Protein AF-F2IAJ7-F1 (afdb_monomer)

Foldseek 3Di:
DDDDDDDDDDDDPPPPDPPPPFDKDKKKWWFQACDPPRDRIKIKIWIATPVRDTDDMDIDPDPFVVQCVLCLNDDDPRCNVSHGNCVVLVFPWHWDADPVVRDIGTDGVLVVQSNLLAAQADLDPDDGGGGQAPHGGGHDPQLQVVLCVQQVHPGRHPDISMHPSRSVSSVLSVDPVSSVVSSPRD

Secondary structure (DSSP, 8-state):
------------------------EEEEEEEES--GGG-SEEEEEEEE-TTS-EEEEEEES-HHHHHHHHTT-S-BTTBTT---HHHHTT-S-EEEEETTTTEEEEE-HHHHHGGGGT-SB-SSTT---B-S-SSSSS--HHHHHHHHHHHT-S-TTT--EEHHHHHHHHHHTT-HHHHHHHHT--

Mean predicted aligned error: 8.1 Å

pLDDT: mean 88.62, std 15.17, range [38.16, 98.56]

Radius of gyration: 24.71 Å; Cα contacts (8 Å, |Δi|>4): 305; chains: 1; bounding box: 33×107×41 Å

Organism: Fluviicola taffensis (strain DSM 16823 / NCIMB 13979 / RW262) (NCBI:txid755732)

Solvent-accessible surface area (backbone atoms only — not comparable to full-atom values): 10815 Å² total; per-residue (Å²): 142,81,88,82,82,88,82,87,82,82,81,80,79,79,79,76,75,77,70,78,73,80,54,68,47,62,37,45,30,40,26,58,27,90,46,79,92,83,36,43,66,43,35,38,38,35,34,23,42,75,88,68,49,81,73,47,75,47,79,36,90,47,68,44,61,47,32,25,37,43,38,22,71,36,89,37,96,70,31,78,81,39,54,40,50,28,70,76,68,72,45,77,51,34,70,44,74,41,84,90,77,73,47,78,45,38,47,39,68,29,71,74,41,54,56,22,58,36,13,29,38,53,93,56,89,95,58,94,45,81,34,39,14,77,28,71,85,40,46,43,73,58,38,49,52,49,49,20,67,76,45,74,40,89,44,62,71,78,37,67,31,42,42,73,38,25,56,50,48,47,51,41,64,66,34,65,70,50,50,56,53,55,48,65,52,119

Sequence (186 aa):
MKSFIALILLTVVFSFSNENQSSFKYVFGARISTGANSQVVTFVAQKYSADGILRASRVFTNKDEFIKVLSGYWPSPFNPNKIDYFRENRIVGGVFVNDTIRVEIGYCPAMDSLWKIRFSDWPYLGKNEAGWSLNRMRPNLKQEEYLANRYNIKQLDFDYIVDTNFWKLMYDVTDSTWIENYKFIN

Structure (mmCIF, N/CA/C/O backbone):
data_AF-F2IAJ7-F1
#
_entry.id   AF-F2IAJ7-F1
#
loop_
_atom_site.group_PDB
_atom_site.id
_atom_site.type_symbol
_atom_site.label_atom_id
_atom_site.label_alt_id
_atom_site.label_comp_id
_atom_site.label_asym_id
_atom_site.label_entity_id
_atom_site.label_seq_id
_atom_site.pdbx_PDB_ins_code
_atom_site.Cartn_x
_atom_site.Cartn_y
_atom_site.Cartn_z
_atom_site.occupancy
_atom_site.B_iso_or_equiv
_atom_site.auth_seq_id
_atom_site.auth_comp_id
_atom_site.auth_asym_id
_atom_site.auth_atom_id
_atom_site.pdbx_PDB_model_num
ATOM 1 N N . MET A 1 1 ? -17.289 -87.197 14.024 1.00 40.91 1 MET A N 1
ATOM 2 C CA . MET A 1 1 ? -16.357 -86.234 14.651 1.00 40.91 1 MET A CA 1
ATOM 3 C C . MET A 1 1 ? -15.697 -85.385 13.573 1.00 40.91 1 MET A C 1
ATOM 5 O O . MET A 1 1 ? -14.742 -85.836 12.956 1.00 40.91 1 MET A O 1
ATOM 9 N N . LYS A 1 2 ? -16.230 -84.194 13.292 1.00 38.16 2 LYS A N 1
ATOM 10 C CA . LYS A 1 2 ? -15.534 -83.154 12.522 1.00 38.16 2 LYS A CA 1
ATOM 11 C C . LYS A 1 2 ? -15.787 -81.835 13.241 1.00 38.16 2 LYS A C 1
ATOM 13 O O . LYS A 1 2 ? -16.899 -81.320 13.209 1.00 38.16 2 LYS A O 1
ATOM 18 N N . SER A 1 3 ? -14.777 -81.384 13.975 1.00 44.22 3 SER A N 1
ATOM 19 C CA . SER A 1 3 ? -14.755 -80.099 14.665 1.00 44.22 3 SER A CA 1
ATOM 20 C C . SER A 1 3 ? -14.718 -78.981 13.627 1.00 44.22 3 SER A C 1
ATOM 22 O O . SER A 1 3 ? -13.820 -78.964 12.788 1.00 44.22 3 SER A O 1
ATOM 24 N N . PHE A 1 4 ? -15.677 -78.060 13.676 1.00 45.56 4 PHE A N 1
ATOM 25 C CA . PHE A 1 4 ? -15.606 -76.798 12.943 1.00 45.56 4 PHE A CA 1
ATOM 26 C C . PHE A 1 4 ? -15.069 -75.727 13.895 1.00 45.56 4 PHE A C 1
ATOM 28 O O . PHE A 1 4 ? -15.704 -75.391 14.892 1.00 45.56 4 PHE A O 1
ATOM 35 N N . ILE A 1 5 ? -13.858 -75.256 13.603 1.00 52.34 5 ILE A N 1
ATOM 36 C CA . ILE A 1 5 ? -13.190 -74.152 14.292 1.00 52.34 5 ILE A CA 1
ATOM 37 C C . ILE A 1 5 ? -13.739 -72.835 13.735 1.00 52.34 5 ILE A C 1
ATOM 39 O O . ILE A 1 5 ? -13.863 -72.661 12.523 1.00 52.34 5 ILE A O 1
ATOM 43 N N . ALA A 1 6 ? -14.087 -71.937 14.652 1.00 54.16 6 ALA A N 1
ATOM 44 C CA . ALA A 1 6 ? -14.601 -70.601 14.401 1.00 54.16 6 ALA A CA 1
ATOM 45 C C . ALA A 1 6 ? -13.527 -69.652 13.843 1.00 54.16 6 ALA A C 1
ATOM 47 O O . ALA A 1 6 ? -12.360 -69.738 14.220 1.00 54.16 6 ALA A O 1
ATOM 48 N N . LEU A 1 7 ? -13.948 -68.674 13.037 1.00 47.06 7 LEU A N 1
ATOM 49 C CA . LEU A 1 7 ? -13.171 -67.463 12.782 1.00 47.06 7 LEU A CA 1
ATOM 50 C C . LEU A 1 7 ? -14.109 -66.253 12.888 1.00 47.06 7 LEU A C 1
ATOM 52 O O . LEU A 1 7 ? -14.882 -65.965 11.977 1.00 47.06 7 LEU A O 1
ATOM 56 N N . ILE A 1 8 ? -14.078 -65.580 14.038 1.00 54.00 8 ILE A N 1
ATOM 57 C CA . ILE A 1 8 ? -14.750 -64.294 14.251 1.00 54.00 8 ILE A CA 1
ATOM 58 C C . ILE A 1 8 ? -13.791 -63.211 13.756 1.00 54.00 8 ILE A C 1
ATOM 60 O O . ILE A 1 8 ? -12.726 -63.001 14.336 1.00 54.00 8 ILE A O 1
ATOM 64 N N . LEU A 1 9 ? -14.155 -62.553 12.657 1.00 49.16 9 LEU A N 1
ATOM 65 C CA . LEU A 1 9 ? -13.408 -61.436 12.091 1.00 49.16 9 LEU A CA 1
ATOM 66 C C . LEU A 1 9 ? -13.757 -60.166 12.886 1.00 49.16 9 LEU A C 1
ATOM 68 O O . LEU A 1 9 ? -14.830 -59.591 12.716 1.00 49.16 9 LEU A O 1
ATOM 72 N N . LEU A 1 10 ? -12.875 -59.751 13.793 1.00 53.56 10 LEU A N 1
ATOM 73 C CA . LEU A 1 10 ? -13.031 -58.517 14.561 1.00 53.56 10 LEU A CA 1
ATOM 74 C C . LEU A 1 10 ? -12.558 -57.332 13.702 1.00 53.56 10 LEU A C 1
ATOM 76 O O . LEU A 1 10 ? -11.366 -57.039 13.628 1.00 53.56 10 LEU A O 1
ATOM 80 N N . THR A 1 11 ? -13.477 -56.659 13.011 1.00 59.25 11 THR A N 1
ATOM 81 C CA . THR A 1 11 ? -13.175 -55.418 12.284 1.00 59.25 11 THR A CA 1
ATOM 82 C C . THR A 1 11 ? -13.044 -54.261 13.271 1.00 59.25 11 THR A C 1
ATOM 84 O O . THR A 1 11 ? -14.041 -53.747 13.777 1.00 59.25 11 THR A O 1
ATOM 87 N N . VAL A 1 12 ? -11.807 -53.848 13.547 1.00 60.34 12 VAL A N 1
ATOM 88 C CA . VAL A 1 12 ? -11.503 -52.614 14.282 1.00 60.34 12 VAL A CA 1
ATOM 89 C C . VAL A 1 12 ? -11.792 -51.429 13.359 1.00 60.34 12 VAL A C 1
ATOM 91 O O . VAL A 1 12 ? -11.044 -51.161 12.421 1.00 60.34 12 VAL A O 1
ATOM 94 N N . VAL A 1 13 ? -12.898 -50.730 13.608 1.00 58.38 13 VAL A N 1
ATOM 95 C CA . VAL A 1 13 ? -13.206 -49.454 12.953 1.00 58.38 13 VAL A CA 1
ATOM 96 C C . VAL A 1 13 ? -12.371 -48.377 13.642 1.00 58.38 13 VAL A C 1
ATOM 98 O O . VAL A 1 13 ? -12.712 -47.907 14.725 1.00 58.38 13 VAL A O 1
ATOM 101 N N . PHE A 1 14 ? -11.244 -48.010 13.034 1.00 52.56 14 PHE A N 1
ATOM 102 C CA . PHE A 1 14 ? -10.511 -46.808 13.417 1.00 52.56 14 PHE A CA 1
ATOM 103 C C . PHE A 1 14 ? -11.327 -45.589 12.987 1.00 52.56 14 PHE A C 1
ATOM 105 O O . PHE A 1 14 ? -11.311 -45.186 11.824 1.00 52.56 14 PHE A O 1
ATOM 112 N N . SER A 1 15 ? -12.052 -44.998 13.933 1.00 48.25 15 SER A N 1
ATOM 113 C CA . SER A 1 15 ? -12.594 -43.653 13.780 1.00 48.25 15 SER A CA 1
ATOM 114 C C . SER A 1 15 ? -11.424 -42.673 13.780 1.00 48.25 15 SER A C 1
ATOM 116 O O . SER A 1 15 ? -10.970 -42.236 14.835 1.00 48.25 15 SER A O 1
ATOM 118 N N . PHE A 1 16 ? -10.908 -42.343 12.596 1.00 52.88 16 PHE A N 1
ATOM 119 C CA . PHE A 1 16 ? -10.083 -41.154 12.432 1.00 52.88 16 PHE A CA 1
ATOM 120 C C . PHE A 1 16 ? -10.972 -39.951 12.740 1.00 52.88 16 PHE A C 1
ATOM 122 O O . PHE A 1 16 ? -11.833 -39.569 11.948 1.00 52.88 16 PHE A O 1
ATOM 129 N N . SER A 1 17 ? -10.804 -39.376 13.927 1.00 48.81 17 SER A N 1
ATOM 130 C CA . SER A 1 17 ? -11.286 -38.034 14.207 1.00 48.81 17 SER A CA 1
ATOM 131 C C . SER A 1 17 ? -10.609 -37.105 13.204 1.00 48.81 17 SER A C 1
ATOM 133 O O . SER A 1 17 ? -9.397 -36.905 13.278 1.00 48.81 17 SER A O 1
ATOM 135 N N . ASN A 1 18 ? -11.377 -36.572 12.252 1.00 50.62 18 ASN A N 1
ATOM 136 C CA . ASN A 1 18 ? -10.957 -35.408 11.485 1.00 50.62 18 ASN A CA 1
ATOM 137 C C . ASN A 1 18 ? -10.707 -34.294 12.504 1.00 50.62 18 ASN A C 1
ATOM 139 O O . ASN A 1 18 ? -11.650 -33.649 12.964 1.00 50.62 18 ASN A O 1
ATOM 143 N N . GLU A 1 19 ? -9.451 -34.098 12.906 1.00 50.88 19 GLU A N 1
ATOM 144 C CA . GLU A 1 19 ? -9.057 -32.839 13.518 1.00 50.88 19 GLU A CA 1
ATOM 145 C C . GLU A 1 19 ? -9.488 -31.751 12.540 1.00 50.88 19 GLU A C 1
ATO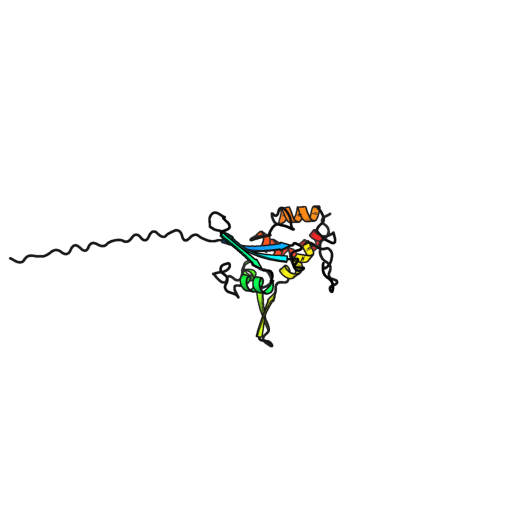M 147 O O . GLU A 1 19 ? -9.098 -31.769 11.371 1.00 50.88 19 GLU A O 1
ATOM 152 N N . ASN A 1 20 ? -10.351 -30.844 13.002 1.00 47.78 20 ASN A N 1
ATOM 153 C CA . ASN A 1 20 ? -10.673 -29.625 12.281 1.00 47.78 20 ASN A CA 1
ATOM 154 C C . ASN A 1 20 ? -9.345 -28.967 11.909 1.00 47.78 20 ASN A C 1
ATOM 156 O O . ASN A 1 20 ? -8.670 -28.394 12.766 1.00 47.78 20 ASN A O 1
ATOM 160 N N . GLN A 1 21 ? -8.946 -29.100 10.645 1.00 53.22 21 GLN A N 1
ATOM 161 C CA . GLN A 1 21 ? -7.725 -28.508 10.137 1.00 53.22 21 GLN A CA 1
ATOM 162 C C . GLN A 1 21 ? -7.857 -27.008 10.379 1.00 53.22 21 GLN A C 1
ATOM 164 O O . GLN A 1 21 ? -8.714 -26.357 9.785 1.00 53.22 21 GLN A O 1
ATOM 169 N N . SER A 1 22 ? -7.074 -26.487 11.327 1.00 61.03 22 SER A N 1
ATOM 170 C CA . SER A 1 22 ? -7.114 -25.082 11.723 1.00 61.03 22 SER A CA 1
ATOM 171 C C . SER A 1 22 ? -6.993 -24.213 10.474 1.00 61.03 22 SER A C 1
ATOM 173 O O . SER A 1 22 ? -5.935 -24.159 9.840 1.00 61.03 22 SER A O 1
ATOM 175 N N . SER A 1 23 ? -8.104 -23.592 10.070 1.00 85.69 23 SER A N 1
ATOM 176 C CA . SER A 1 23 ? -8.146 -22.769 8.871 1.00 85.69 23 SER A CA 1
ATOM 177 C C . SER A 1 23 ? -7.404 -21.473 9.168 1.00 85.69 23 SER A C 1
ATOM 179 O O . SER A 1 23 ? -7.841 -20.672 9.998 1.00 85.69 23 SER A O 1
ATOM 181 N N . PHE A 1 24 ? -6.263 -21.270 8.519 1.00 93.25 24 PHE A N 1
ATOM 182 C CA . PHE A 1 24 ? -5.523 -20.021 8.628 1.00 93.25 24 PHE A CA 1
ATOM 183 C C . PHE A 1 24 ? -6.050 -18.995 7.630 1.00 93.25 24 PHE A C 1
ATOM 185 O O . PHE A 1 24 ? -6.309 -19.321 6.472 1.00 93.25 24 PHE A O 1
ATOM 192 N N . LYS A 1 25 ? -6.141 -17.739 8.070 1.00 94.75 25 LYS A N 1
ATOM 193 C CA . LYS A 1 25 ? -6.391 -16.589 7.202 1.00 94.75 25 LYS A CA 1
ATOM 194 C C . LYS A 1 25 ? -5.075 -15.879 6.919 1.00 94.75 25 LYS A C 1
ATOM 196 O O . LYS A 1 25 ? -4.332 -15.542 7.840 1.00 94.75 25 LYS A O 1
ATOM 201 N N . TYR A 1 26 ? -4.809 -15.633 5.646 1.00 96.12 26 TYR A N 1
ATOM 202 C CA . TYR A 1 26 ? -3.651 -14.880 5.186 1.00 96.12 26 TYR A CA 1
ATOM 203 C C . TYR A 1 26 ? -4.106 -13.513 4.703 1.00 96.12 26 TYR A C 1
ATOM 205 O O . TYR A 1 26 ? -5.061 -13.428 3.936 1.00 96.12 26 TYR A O 1
ATOM 213 N N . VAL A 1 27 ? -3.447 -12.455 5.164 1.00 97.12 27 VAL A N 1
ATOM 214 C CA . VAL A 1 27 ? -3.769 -11.082 4.767 1.00 97.12 27 VAL A CA 1
ATOM 215 C C . VAL A 1 27 ? -2.507 -10.323 4.396 1.00 97.12 27 VAL A C 1
ATOM 217 O O . VAL A 1 27 ? -1.429 -10.573 4.938 1.00 97.12 27 VAL A O 1
ATOM 220 N N . PHE A 1 28 ? -2.662 -9.374 3.482 1.00 98.31 28 PHE A N 1
ATOM 221 C CA . PHE A 1 28 ? -1.600 -8.496 3.007 1.00 98.31 28 PHE A CA 1
ATOM 222 C C . PHE A 1 28 ? -1.932 -7.054 3.360 1.00 98.31 28 PHE A C 1
ATOM 224 O O . PHE A 1 28 ? -3.101 -6.711 3.546 1.00 98.31 28 PHE A O 1
ATOM 231 N N . GLY A 1 29 ? -0.911 -6.215 3.477 1.00 97.94 29 GLY A N 1
ATOM 232 C CA . GLY A 1 29 ? -1.111 -4.821 3.825 1.00 97.94 29 GLY A CA 1
ATOM 233 C C . GLY A 1 29 ? 0.091 -3.935 3.578 1.00 97.94 29 GLY A C 1
ATOM 234 O O . GLY A 1 29 ? 1.174 -4.392 3.202 1.00 97.94 29 GLY A O 1
ATOM 235 N N . ALA A 1 30 ? -0.112 -2.652 3.848 1.00 97.00 30 ALA A N 1
ATOM 236 C CA . ALA A 1 30 ? 0.922 -1.635 3.793 1.00 97.00 30 ALA A CA 1
ATOM 237 C C . ALA A 1 30 ? 0.771 -0.639 4.945 1.00 97.00 30 ALA A C 1
ATOM 239 O O . ALA A 1 30 ? -0.333 -0.353 5.405 1.00 97.00 30 ALA A O 1
ATOM 240 N N . ARG A 1 31 ? 1.898 -0.089 5.385 1.00 95.50 31 ARG A N 1
ATOM 241 C CA . ARG A 1 31 ? 1.974 1.079 6.263 1.00 95.50 31 ARG A CA 1
ATOM 242 C C . ARG A 1 31 ? 2.701 2.195 5.531 1.00 95.50 31 ARG A C 1
ATOM 244 O O . ARG A 1 31 ? 3.731 1.943 4.900 1.00 95.50 31 ARG A O 1
ATOM 251 N N . ILE A 1 32 ? 2.173 3.412 5.630 1.00 94.44 32 ILE A N 1
ATOM 252 C CA . ILE A 1 32 ? 2.686 4.594 4.929 1.00 94.44 32 ILE A CA 1
ATOM 253 C C . ILE A 1 32 ? 3.305 5.535 5.963 1.00 94.44 32 ILE A C 1
ATOM 255 O O . ILE A 1 32 ? 2.668 6.427 6.515 1.00 94.44 32 ILE A O 1
ATOM 259 N N . SER A 1 33 ? 4.584 5.320 6.232 1.00 90.44 33 SER A N 1
ATOM 260 C CA . SER A 1 33 ? 5.324 5.969 7.311 1.00 90.44 33 SER A CA 1
ATOM 261 C C . SER A 1 33 ? 6.750 6.247 6.861 1.00 90.44 33 SER A C 1
ATOM 263 O O . SER A 1 33 ? 7.318 5.458 6.110 1.00 90.44 33 SER A O 1
ATOM 265 N N . THR A 1 34 ? 7.382 7.295 7.379 1.00 83.12 34 THR A N 1
ATOM 266 C CA . THR A 1 34 ? 8.835 7.463 7.235 1.00 83.12 34 THR A CA 1
ATOM 267 C C . THR A 1 34 ? 9.562 6.384 8.040 1.00 83.12 34 THR A C 1
ATOM 269 O O . THR A 1 34 ? 9.681 6.494 9.259 1.00 83.12 34 THR A O 1
ATOM 272 N N . GLY A 1 35 ? 9.999 5.317 7.370 1.00 71.06 35 GLY A N 1
ATOM 273 C CA . GLY A 1 35 ? 10.763 4.222 7.963 1.00 71.06 35 GLY A CA 1
ATOM 274 C C . GLY A 1 35 ? 12.277 4.448 7.919 1.00 71.06 35 GLY A C 1
ATOM 275 O O . GLY A 1 35 ? 12.773 5.438 7.378 1.00 71.06 35 GLY A O 1
ATOM 276 N N . ALA A 1 36 ? 13.025 3.487 8.466 1.00 62.53 36 ALA A N 1
ATOM 277 C CA . ALA A 1 36 ? 14.478 3.434 8.313 1.00 62.53 36 ALA A CA 1
ATOM 278 C C . ALA A 1 36 ? 14.876 3.349 6.822 1.00 62.53 36 ALA A C 1
ATOM 280 O O . ALA A 1 36 ? 14.113 2.850 5.994 1.00 62.53 36 ALA A O 1
ATOM 281 N N . ASN A 1 37 ? 16.078 3.823 6.478 1.00 66.62 37 ASN A N 1
ATOM 282 C CA . ASN A 1 37 ? 16.631 3.800 5.114 1.00 66.62 37 ASN A CA 1
ATOM 283 C C . ASN A 1 37 ? 15.797 4.540 4.054 1.00 66.62 37 ASN A C 1
ATOM 285 O O . ASN A 1 37 ? 15.810 4.150 2.888 1.00 66.62 37 ASN A O 1
ATOM 289 N N . SER A 1 38 ? 15.076 5.601 4.433 1.00 72.31 38 SER A N 1
ATOM 290 C CA . SER A 1 38 ? 14.318 6.416 3.473 1.00 72.31 38 SER A CA 1
ATOM 291 C C . SER A 1 38 ? 13.276 5.601 2.687 1.00 72.31 38 SER A C 1
ATOM 293 O O . SER A 1 38 ? 13.054 5.830 1.500 1.00 72.31 38 SER A O 1
ATOM 295 N N . GLN A 1 39 ? 12.629 4.633 3.343 1.00 82.00 39 GLN A N 1
ATOM 296 C CA . GLN A 1 39 ? 11.460 3.949 2.793 1.00 82.00 39 GLN A CA 1
ATOM 297 C C . GLN A 1 39 ? 10.177 4.585 3.335 1.00 82.00 39 GLN A C 1
ATOM 299 O O . GLN A 1 39 ? 10.017 4.737 4.544 1.00 82.00 39 GLN A O 1
ATOM 304 N N . VAL A 1 40 ? 9.254 4.946 2.438 1.00 88.50 40 VAL A N 1
ATOM 305 C CA . VAL A 1 40 ? 7.952 5.553 2.794 1.00 88.50 40 VAL A CA 1
ATOM 306 C C . VAL A 1 40 ? 6.863 4.507 3.006 1.00 88.50 40 VAL A C 1
ATOM 308 O O . VAL A 1 40 ? 5.896 4.733 3.730 1.00 88.50 40 VAL A O 1
ATOM 311 N N . VAL A 1 41 ? 6.984 3.369 2.330 1.00 92.94 41 VAL A N 1
ATOM 312 C CA . VAL A 1 41 ? 5.961 2.329 2.332 1.00 92.94 41 VAL A CA 1
ATOM 313 C C . VAL A 1 41 ? 6.603 1.045 2.814 1.00 92.94 41 VAL A C 1
ATOM 315 O O . VAL A 1 41 ? 7.603 0.593 2.261 1.00 92.94 41 VAL A O 1
ATOM 318 N N . THR A 1 42 ? 6.037 0.476 3.869 1.00 94.44 42 THR A N 1
ATOM 319 C CA . THR A 1 42 ? 6.418 -0.830 4.402 1.00 94.44 42 THR A CA 1
ATOM 320 C C . THR A 1 42 ? 5.291 -1.806 4.117 1.00 94.44 42 THR A C 1
ATOM 322 O O . THR A 1 42 ? 4.154 -1.557 4.517 1.00 94.44 42 THR A O 1
ATOM 325 N N . PHE A 1 43 ? 5.590 -2.914 3.450 1.00 96.38 43 PHE A N 1
ATOM 326 C CA . PHE A 1 43 ? 4.594 -3.930 3.123 1.00 96.38 43 PHE A CA 1
ATOM 327 C C . PHE A 1 43 ? 4.616 -5.068 4.144 1.00 96.38 43 PHE A C 1
ATOM 329 O O . PHE A 1 43 ? 5.658 -5.360 4.735 1.00 96.38 43 PHE A O 1
ATOM 336 N N . VAL A 1 44 ? 3.476 -5.723 4.361 1.00 97.56 44 VAL A N 1
ATOM 337 C CA . VAL A 1 44 ? 3.351 -6.808 5.341 1.00 97.56 44 VAL A CA 1
ATOM 338 C C . VAL A 1 44 ? 2.483 -7.944 4.814 1.00 97.56 44 VAL A C 1
ATOM 340 O O . VAL A 1 44 ? 1.506 -7.717 4.101 1.00 97.56 44 VAL A O 1
ATOM 343 N N . ALA A 1 45 ? 2.823 -9.170 5.202 1.00 98.31 45 ALA A N 1
ATOM 344 C CA . ALA A 1 45 ? 1.928 -10.318 5.143 1.00 98.31 45 ALA A CA 1
ATOM 345 C C . ALA A 1 45 ? 1.731 -10.880 6.552 1.00 98.31 45 ALA A C 1
ATOM 347 O O . ALA A 1 45 ? 2.691 -11.028 7.311 1.00 98.31 45 ALA A O 1
ATOM 348 N N . GLN A 1 46 ? 0.491 -11.191 6.909 1.00 98.12 46 GLN A N 1
ATOM 349 C CA . GLN A 1 46 ? 0.111 -11.665 8.234 1.00 98.12 46 GLN A CA 1
ATOM 350 C C . GLN A 1 46 ? -0.705 -12.947 8.118 1.00 98.12 46 GLN A C 1
ATOM 352 O O . GLN A 1 46 ? -1.486 -13.138 7.187 1.00 98.12 46 GLN A O 1
ATOM 357 N N . LYS A 1 47 ? -0.499 -13.840 9.082 1.00 97.38 47 LYS A N 1
ATOM 358 C CA . LYS A 1 47 ? -1.190 -15.121 9.198 1.00 97.38 47 LYS A CA 1
ATOM 359 C C . LYS A 1 47 ? -1.952 -15.137 10.510 1.00 97.38 47 LYS A C 1
ATOM 361 O O . LYS A 1 47 ? -1.337 -15.069 11.573 1.00 97.38 47 LYS A O 1
ATOM 366 N N . TYR A 1 48 ? -3.262 -15.286 10.423 1.00 96.31 48 TYR A N 1
ATOM 367 C CA . TYR A 1 48 ? -4.172 -15.389 11.555 1.00 96.31 48 TYR A CA 1
ATOM 368 C C . TYR A 1 48 ? -4.712 -16.812 11.669 1.00 96.31 48 TYR A C 1
ATOM 370 O O . TYR A 1 48 ? -4.944 -17.475 10.657 1.00 96.31 48 TYR A O 1
ATOM 378 N N . SER A 1 49 ? -4.903 -17.300 12.889 1.00 94.75 49 SER A N 1
ATOM 379 C CA . SER A 1 49 ? -5.707 -18.504 13.132 1.00 94.75 49 SER A CA 1
ATOM 380 C C . SER A 1 49 ? -7.203 -18.204 13.025 1.00 94.75 49 SER A C 1
ATOM 382 O O . SER A 1 49 ? -7.610 -17.045 12.961 1.00 94.75 49 SER A O 1
ATOM 384 N N . ALA A 1 50 ? -8.022 -19.259 12.999 1.00 91.00 50 ALA A N 1
ATOM 385 C CA . ALA A 1 50 ? -9.478 -19.156 12.872 1.00 91.00 50 ALA A CA 1
ATOM 386 C C . ALA A 1 50 ? -10.146 -18.313 13.981 1.00 91.00 50 ALA A C 1
ATOM 388 O O . ALA A 1 50 ? -11.169 -17.684 13.747 1.00 91.00 50 ALA A O 1
ATOM 389 N N . ASP A 1 51 ? -9.542 -18.264 15.169 1.00 91.62 51 ASP A N 1
ATOM 390 C CA . ASP A 1 51 ? -9.948 -17.441 16.320 1.00 91.62 51 ASP A CA 1
ATOM 391 C C . ASP A 1 51 ? -9.514 -15.961 16.218 1.00 91.62 51 ASP A C 1
ATOM 393 O O . ASP A 1 51 ? -9.744 -15.183 17.141 1.00 91.62 51 ASP A O 1
ATOM 397 N N . GLY A 1 52 ? -8.870 -15.557 15.119 1.00 91.75 52 GLY A N 1
ATOM 398 C CA . GLY A 1 52 ? -8.424 -14.181 14.893 1.00 91.75 52 GLY A CA 1
ATOM 399 C C . GLY A 1 52 ? -7.101 -13.813 15.571 1.00 91.75 52 GLY A C 1
ATOM 400 O O . GLY A 1 52 ? -6.714 -12.645 15.547 1.00 91.75 52 GLY A O 1
ATOM 401 N N . ILE A 1 53 ? -6.370 -14.773 16.145 1.00 94.62 53 ILE A N 1
ATOM 402 C CA . ILE A 1 53 ? -5.059 -14.512 16.756 1.00 94.62 53 ILE A CA 1
ATOM 403 C C . ILE A 1 53 ? -3.974 -14.442 15.676 1.00 94.62 53 ILE A C 1
ATOM 405 O O . ILE A 1 53 ? -3.846 -15.341 14.843 1.00 94.62 53 ILE A O 1
ATOM 409 N N . LEU A 1 54 ? -3.149 -13.391 15.709 1.00 96.12 54 LEU A N 1
ATOM 410 C CA . LEU A 1 54 ? -1.977 -13.265 14.840 1.00 96.12 54 LEU A CA 1
ATOM 411 C C . LEU A 1 54 ? -0.941 -14.343 15.200 1.00 96.12 54 LEU A C 1
ATOM 413 O O . LEU A 1 54 ? -0.426 -14.378 16.315 1.00 96.12 54 LEU A O 1
ATOM 417 N N . ARG A 1 55 ? -0.618 -15.219 14.246 1.00 96.88 55 ARG A N 1
ATOM 418 C CA . ARG A 1 55 ? 0.333 -16.332 14.416 1.00 96.88 55 ARG A CA 1
ATOM 419 C C . ARG A 1 55 ? 1.686 -16.077 13.771 1.00 96.88 55 ARG A C 1
ATOM 421 O O . ARG A 1 55 ? 2.687 -16.591 14.252 1.00 96.88 55 ARG A O 1
ATOM 428 N N . ALA A 1 56 ? 1.723 -15.314 12.682 1.00 97.00 56 ALA A N 1
ATOM 429 C CA . ALA A 1 56 ? 2.969 -14.914 12.040 1.00 97.00 56 ALA A CA 1
ATOM 430 C C . ALA A 1 56 ? 2.796 -13.591 11.292 1.00 97.00 56 ALA A C 1
ATOM 432 O O . ALA A 1 56 ? 1.711 -13.287 10.795 1.00 97.00 56 ALA A O 1
ATOM 433 N N . SER A 1 57 ? 3.885 -12.838 11.171 1.00 97.25 57 SER A N 1
ATOM 434 C CA . SER A 1 57 ? 3.956 -11.601 10.397 1.00 97.25 57 SER A CA 1
ATOM 435 C C . SER A 1 57 ? 5.299 -11.539 9.678 1.00 97.25 57 SER A C 1
ATOM 437 O O . SER A 1 57 ? 6.326 -11.898 10.256 1.00 97.25 57 SER A O 1
ATOM 439 N N . ARG A 1 58 ? 5.297 -11.094 8.424 1.00 97.19 58 ARG A N 1
ATOM 440 C CA . ARG A 1 58 ? 6.502 -10.837 7.635 1.00 97.19 58 ARG A CA 1
ATOM 441 C C . ARG A 1 58 ? 6.427 -9.442 7.052 1.00 97.19 58 ARG A C 1
ATOM 443 O O . ARG A 1 58 ? 5.481 -9.123 6.338 1.00 97.19 58 ARG A O 1
ATOM 450 N N . VAL A 1 59 ? 7.452 -8.649 7.330 1.00 95.69 59 VAL A N 1
ATOM 451 C CA . VAL A 1 59 ? 7.642 -7.326 6.738 1.00 95.69 59 VAL A CA 1
ATOM 452 C C . VAL A 1 59 ? 8.483 -7.461 5.473 1.00 95.69 59 VAL A C 1
ATOM 454 O O . VAL A 1 59 ? 9.478 -8.185 5.467 1.00 95.69 59 VAL A O 1
ATOM 457 N N . PHE A 1 60 ? 8.091 -6.753 4.419 1.00 93.38 60 PHE A N 1
ATOM 458 C CA . PHE A 1 60 ? 8.814 -6.673 3.157 1.00 93.38 60 PHE A CA 1
ATOM 459 C C . PHE A 1 60 ? 9.301 -5.240 2.950 1.00 93.38 60 PHE A C 1
ATOM 461 O O . PHE A 1 60 ? 8.508 -4.300 2.868 1.00 93.38 60 PHE A O 1
ATOM 468 N N . THR A 1 61 ? 10.619 -5.084 2.850 1.00 80.69 61 THR A N 1
ATOM 469 C CA . THR A 1 61 ? 11.281 -3.820 2.489 1.00 80.69 61 THR A CA 1
ATOM 470 C C . THR A 1 61 ? 11.527 -3.718 0.982 1.00 80.69 61 THR A C 1
ATOM 472 O O . THR A 1 61 ? 11.842 -2.643 0.478 1.00 80.69 61 THR A O 1
ATOM 475 N N . ASN A 1 62 ? 11.359 -4.819 0.242 1.00 89.56 62 ASN A N 1
ATOM 476 C CA . ASN A 1 62 ? 11.441 -4.858 -1.211 1.00 89.56 62 ASN A CA 1
ATOM 477 C C . ASN A 1 62 ? 10.040 -5.029 -1.824 1.00 89.56 62 ASN A C 1
ATOM 479 O O . ASN A 1 62 ? 9.394 -6.065 -1.664 1.00 89.56 62 ASN A O 1
ATOM 483 N N . LYS A 1 63 ? 9.588 -4.005 -2.557 1.00 93.31 63 LYS A N 1
ATOM 484 C CA . LYS A 1 63 ? 8.302 -3.998 -3.268 1.00 93.31 63 LYS A CA 1
ATOM 485 C C . LYS A 1 63 ? 8.208 -5.112 -4.321 1.00 93.31 63 LYS A C 1
ATOM 487 O O . LYS A 1 63 ? 7.152 -5.718 -4.458 1.00 93.31 63 LYS A O 1
ATOM 492 N N . ASP A 1 64 ? 9.292 -5.396 -5.044 1.00 94.50 64 ASP A N 1
ATOM 493 C CA . ASP A 1 64 ? 9.326 -6.433 -6.086 1.00 94.50 64 ASP A CA 1
ATOM 494 C C . ASP A 1 64 ? 9.062 -7.828 -5.497 1.00 94.50 64 ASP A C 1
ATOM 496 O O . ASP A 1 64 ? 8.208 -8.567 -5.985 1.00 94.50 64 ASP A O 1
ATOM 500 N N . GLU A 1 65 ? 9.720 -8.145 -4.380 1.00 95.12 65 GLU A N 1
ATOM 501 C CA . GLU A 1 65 ? 9.506 -9.392 -3.639 1.00 95.12 65 GLU A CA 1
ATOM 502 C C . GLU A 1 65 ? 8.058 -9.512 -3.147 1.00 95.12 65 GLU A C 1
ATOM 504 O O . GLU A 1 65 ? 7.428 -10.560 -3.303 1.00 95.12 65 GLU A O 1
ATOM 509 N N . PHE A 1 66 ? 7.512 -8.430 -2.586 1.00 97.38 66 PHE A N 1
ATOM 510 C CA . PHE A 1 66 ? 6.125 -8.398 -2.131 1.00 97.38 66 PHE A CA 1
ATOM 511 C C . PHE A 1 66 ? 5.155 -8.685 -3.286 1.00 97.38 66 PHE A C 1
ATOM 513 O O . PHE A 1 66 ? 4.310 -9.571 -3.168 1.00 97.38 66 PHE A O 1
ATOM 520 N N . ILE A 1 67 ? 5.327 -8.026 -4.437 1.00 97.81 67 ILE A N 1
ATOM 521 C CA . ILE A 1 67 ? 4.501 -8.248 -5.635 1.00 97.81 67 ILE A CA 1
ATOM 522 C C . ILE A 1 67 ? 4.614 -9.696 -6.134 1.00 97.81 67 ILE A C 1
ATOM 524 O O . ILE A 1 67 ? 3.602 -10.306 -6.487 1.00 97.81 67 ILE A O 1
ATOM 528 N N . LYS A 1 68 ? 5.814 -10.285 -6.129 1.00 97.12 68 LYS A N 1
ATOM 529 C CA . LYS A 1 68 ? 6.027 -11.690 -6.518 1.00 97.12 68 LYS A CA 1
ATOM 530 C C . LYS A 1 68 ? 5.310 -12.667 -5.585 1.00 97.12 68 LYS A C 1
ATOM 532 O O . LYS A 1 68 ? 4.744 -13.650 -6.052 1.00 97.12 68 LYS A O 1
ATOM 537 N N . VAL A 1 69 ? 5.266 -12.389 -4.283 1.00 97.69 69 VAL A N 1
ATOM 538 C CA . VAL A 1 69 ? 4.481 -13.190 -3.328 1.00 97.69 69 VAL A CA 1
ATOM 539 C C . VAL A 1 69 ? 2.973 -13.007 -3.543 1.00 97.69 69 VAL A C 1
ATOM 541 O O . VAL A 1 69 ? 2.228 -13.987 -3.540 1.00 97.69 69 VAL A O 1
ATOM 544 N N . LEU A 1 70 ? 2.513 -11.771 -3.746 1.00 97.19 70 LEU A N 1
ATOM 545 C CA . LEU A 1 70 ? 1.092 -11.456 -3.938 1.00 97.19 70 LEU A CA 1
ATOM 546 C C . LEU A 1 70 ? 0.500 -11.992 -5.238 1.00 97.19 70 LEU A C 1
ATOM 548 O O . LEU A 1 70 ? -0.662 -12.377 -5.268 1.00 97.19 70 LEU A O 1
ATOM 552 N N . SER A 1 71 ? 1.292 -12.028 -6.302 1.00 97.44 71 SER A N 1
ATOM 553 C CA . SER A 1 71 ? 0.888 -12.605 -7.590 1.00 97.44 71 SER A CA 1
ATOM 554 C C . SER A 1 71 ? 0.897 -14.137 -7.595 1.00 97.44 71 SER A C 1
ATOM 556 O O . SER A 1 71 ? 0.561 -14.742 -8.608 1.00 97.44 71 SER A O 1
ATOM 558 N N . GLY A 1 72 ? 1.320 -14.779 -6.498 1.00 96.94 72 GLY A N 1
ATOM 559 C CA . GLY A 1 72 ? 1.515 -16.229 -6.440 1.00 96.94 72 GLY A CA 1
ATOM 560 C C . GLY A 1 72 ? 2.740 -16.719 -7.219 1.00 96.94 72 GLY A C 1
ATOM 561 O O . GLY A 1 72 ? 2.963 -17.926 -7.319 1.00 96.94 72 GLY A O 1
ATOM 562 N N . TYR A 1 73 ? 3.553 -15.799 -7.747 1.00 96.44 73 TYR A N 1
ATOM 563 C CA . TYR A 1 73 ? 4.732 -16.106 -8.547 1.00 96.44 73 TYR A CA 1
ATOM 564 C C . TYR A 1 73 ? 5.833 -16.771 -7.714 1.00 96.44 73 TYR A C 1
ATOM 566 O O . TYR A 1 73 ? 6.384 -17.806 -8.093 1.00 96.44 73 TYR A O 1
ATOM 574 N N . TRP A 1 74 ? 6.130 -16.209 -6.540 1.00 95.25 74 TRP A N 1
ATOM 575 C CA . TRP A 1 74 ? 7.076 -16.789 -5.590 1.00 95.25 74 TRP A CA 1
ATOM 576 C C . TRP A 1 74 ? 6.361 -17.579 -4.492 1.00 95.25 74 TRP A C 1
ATOM 578 O O . TRP A 1 74 ? 5.358 -17.111 -3.944 1.00 95.25 74 TRP A O 1
ATOM 588 N N . PRO A 1 75 ? 6.882 -18.763 -4.116 1.00 94.56 75 PRO A N 1
ATOM 589 C CA . PRO A 1 75 ? 6.327 -19.531 -3.013 1.00 94.56 75 PRO A CA 1
ATOM 590 C C . PRO A 1 75 ? 6.474 -18.756 -1.701 1.00 94.56 75 PRO A C 1
ATOM 592 O O . PRO A 1 75 ? 7.512 -18.159 -1.415 1.00 94.56 75 PRO A O 1
ATOM 595 N N . SER A 1 76 ? 5.434 -18.791 -0.872 1.00 96.31 76 SER A N 1
ATOM 596 C CA . SER A 1 76 ? 5.436 -18.116 0.421 1.00 96.31 76 SER A CA 1
ATOM 597 C C . SER A 1 76 ? 4.551 -18.857 1.416 1.00 96.31 76 SER A C 1
ATOM 599 O O . SER A 1 76 ? 3.447 -19.264 1.052 1.00 96.31 76 SER A O 1
ATOM 601 N N . PRO A 1 77 ? 4.951 -18.961 2.699 1.00 95.44 77 PRO A N 1
ATOM 602 C CA . PRO A 1 77 ? 4.071 -19.489 3.739 1.00 95.44 77 PRO A CA 1
ATOM 603 C C . PRO A 1 77 ? 2.834 -18.608 3.969 1.00 95.44 77 PRO A C 1
ATOM 605 O O . PRO A 1 77 ? 1.902 -19.057 4.630 1.00 95.44 77 PRO A O 1
ATOM 608 N N . PHE A 1 78 ? 2.825 -17.379 3.434 1.00 96.56 78 PHE A N 1
ATOM 609 C CA . PHE A 1 78 ? 1.700 -16.443 3.471 1.00 96.56 78 PHE A CA 1
ATOM 610 C C . PHE A 1 78 ? 0.828 -16.470 2.203 1.00 96.56 78 PHE A C 1
ATOM 612 O O . PHE A 1 78 ? -0.208 -15.823 2.175 1.00 96.56 78 PHE A O 1
ATOM 619 N N . ASN A 1 79 ? 1.231 -17.210 1.165 1.00 96.94 79 ASN A N 1
ATOM 620 C CA . ASN A 1 79 ? 0.421 -17.495 -0.023 1.00 96.94 79 ASN A CA 1
ATOM 621 C C . ASN A 1 79 ? 0.680 -18.947 -0.478 1.00 96.94 79 ASN A C 1
ATOM 623 O O . ASN A 1 79 ? 1.257 -19.174 -1.546 1.00 96.94 79 ASN A O 1
ATOM 627 N N . PRO A 1 80 ? 0.335 -19.950 0.355 1.00 95.25 80 PRO A N 1
ATOM 628 C CA . PRO A 1 80 ? 0.694 -21.346 0.090 1.00 95.25 80 PRO A CA 1
ATOM 629 C C . PRO A 1 80 ? 0.034 -21.892 -1.182 1.00 95.25 80 PRO A C 1
ATOM 631 O O . PRO A 1 80 ? 0.602 -22.744 -1.860 1.00 95.25 80 PRO A O 1
ATOM 634 N N . ASN A 1 81 ? -1.135 -21.353 -1.527 1.00 95.62 81 ASN A N 1
ATOM 635 C CA . ASN A 1 81 ? -1.934 -21.773 -2.673 1.00 95.62 81 ASN A CA 1
ATOM 636 C C . ASN A 1 81 ? -1.557 -21.037 -3.968 1.00 95.62 81 ASN A C 1
ATOM 638 O O . ASN A 1 81 ? -2.198 -21.267 -4.989 1.00 95.62 81 ASN A O 1
ATOM 642 N N . LYS A 1 82 ? -0.540 -20.158 -3.934 1.00 96.69 82 LYS A N 1
ATOM 643 C CA . LYS A 1 82 ? -0.089 -19.352 -5.082 1.00 96.69 82 LYS A CA 1
ATOM 644 C C . LYS A 1 82 ? -1.238 -18.599 -5.762 1.00 96.69 82 LYS A C 1
ATOM 646 O O . LYS A 1 82 ? -1.326 -18.541 -6.986 1.00 96.69 82 LYS A O 1
ATOM 651 N N . ILE A 1 83 ? -2.133 -18.043 -4.953 1.00 96.94 83 ILE A N 1
ATOM 652 C CA . ILE A 1 83 ? -3.265 -17.258 -5.434 1.00 96.94 83 ILE A CA 1
ATOM 653 C C . ILE A 1 83 ? -2.724 -15.961 -6.031 1.00 96.94 83 ILE A C 1
ATOM 655 O O . ILE A 1 83 ? -1.864 -15.310 -5.437 1.00 96.94 83 ILE A O 1
ATOM 659 N N . ASP A 1 84 ? -3.234 -15.589 -7.201 1.00 97.62 84 ASP A N 1
ATOM 660 C CA . ASP A 1 84 ? -2.968 -14.288 -7.803 1.00 97.62 84 ASP A CA 1
ATOM 661 C C . ASP A 1 84 ? -3.945 -13.256 -7.229 1.00 97.62 84 ASP A C 1
ATOM 663 O O . ASP A 1 84 ? -5.061 -13.069 -7.729 1.00 97.62 84 ASP A O 1
ATOM 667 N N . TYR A 1 85 ? -3.520 -12.589 -6.157 1.00 97.94 85 TYR A N 1
ATOM 668 C CA . TYR A 1 85 ? -4.362 -11.625 -5.458 1.00 97.94 85 TYR A CA 1
ATOM 669 C C . TYR A 1 85 ? -4.603 -10.336 -6.252 1.00 97.94 85 TYR A C 1
ATOM 671 O O . TYR A 1 85 ? -5.585 -9.644 -5.980 1.00 97.94 85 TYR A O 1
ATOM 679 N N . PHE A 1 86 ? -3.768 -10.006 -7.245 1.00 97.69 86 PHE A N 1
ATOM 680 C CA . PHE A 1 86 ? -4.042 -8.874 -8.138 1.00 97.69 86 PHE A CA 1
ATOM 681 C C . PHE A 1 86 ? -5.266 -9.166 -9.001 1.00 97.69 86 PHE A C 1
ATOM 683 O O . PHE A 1 86 ? -6.180 -8.342 -9.077 1.00 97.69 86 PHE A O 1
ATOM 690 N N . ARG A 1 87 ? -5.328 -10.374 -9.580 1.00 97.06 87 ARG A N 1
ATOM 691 C CA . ARG A 1 87 ? -6.486 -10.825 -10.363 1.00 97.06 87 ARG A CA 1
ATOM 692 C C . ARG A 1 87 ? -7.745 -10.923 -9.505 1.00 97.06 87 ARG A C 1
ATOM 694 O O . ARG A 1 87 ? -8.791 -10.432 -9.923 1.00 97.06 87 ARG A O 1
ATOM 701 N N . GLU A 1 88 ? -7.647 -11.521 -8.319 1.00 97.12 88 GLU A N 1
ATOM 702 C CA . GLU A 1 88 ? -8.788 -11.698 -7.408 1.00 97.12 88 GLU A CA 1
ATOM 703 C C . GLU A 1 88 ? -9.410 -10.357 -6.992 1.00 97.12 88 GLU A C 1
ATOM 705 O O . GLU A 1 88 ? -10.630 -10.201 -7.022 1.00 97.12 88 GLU A O 1
ATOM 710 N N . ASN A 1 89 ? -8.571 -9.359 -6.698 1.00 97.19 89 ASN A N 1
ATOM 711 C CA . ASN A 1 89 ? -9.013 -8.037 -6.249 1.00 97.19 89 ASN A CA 1
ATOM 712 C C . ASN A 1 89 ? -9.187 -7.024 -7.390 1.00 97.19 89 ASN A C 1
ATOM 714 O O . ASN A 1 89 ? -9.483 -5.860 -7.128 1.00 97.19 89 ASN A O 1
ATOM 718 N N . ARG A 1 90 ? -9.027 -7.450 -8.652 1.00 96.62 90 ARG A N 1
ATOM 719 C CA . ARG A 1 90 ? -9.150 -6.597 -9.849 1.00 96.62 90 ARG A CA 1
ATOM 720 C C . ARG A 1 90 ? -8.241 -5.360 -9.804 1.00 96.62 90 ARG A C 1
ATOM 722 O O . ARG A 1 90 ? -8.618 -4.288 -10.272 1.00 96.62 90 ARG A O 1
ATOM 729 N N . ILE A 1 91 ? -7.039 -5.516 -9.254 1.00 96.50 91 ILE A N 1
ATOM 730 C CA . ILE A 1 91 ? -6.015 -4.470 -9.204 1.00 96.50 91 ILE A CA 1
ATOM 731 C C . ILE A 1 91 ? -5.017 -4.702 -10.333 1.00 96.50 91 ILE A C 1
ATOM 733 O O . ILE A 1 91 ? -4.532 -5.814 -10.529 1.00 96.50 91 ILE A O 1
ATOM 737 N N . VAL A 1 92 ? -4.660 -3.638 -11.054 1.00 95.44 92 VAL A N 1
ATOM 738 C CA . VAL A 1 92 ? -3.583 -3.699 -12.047 1.00 95.44 92 VAL A CA 1
ATOM 739 C C . VAL A 1 92 ? -2.248 -3.908 -11.328 1.00 95.44 92 VAL A C 1
ATOM 741 O O . VAL A 1 92 ? -1.771 -3.045 -10.588 1.00 95.44 92 VAL A O 1
ATOM 744 N N . GLY A 1 93 ? -1.634 -5.065 -11.547 1.00 95.44 93 GLY A N 1
ATOM 745 C CA . GLY A 1 93 ? -0.325 -5.412 -11.011 1.00 95.44 93 GLY A CA 1
ATOM 746 C C . GLY A 1 93 ? 0.018 -6.877 -11.260 1.00 95.44 93 GLY A C 1
ATOM 747 O O . GLY A 1 93 ? -0.827 -7.653 -11.700 1.00 95.44 93 GLY A O 1
ATOM 748 N N . GLY A 1 94 ? 1.270 -7.246 -11.007 1.00 95.81 94 GLY A N 1
ATOM 749 C CA . GLY A 1 94 ? 1.751 -8.613 -11.184 1.00 95.81 94 GLY A CA 1
ATOM 750 C C . GLY A 1 94 ? 3.227 -8.673 -11.554 1.00 95.81 94 GLY A C 1
ATOM 751 O O . GLY A 1 94 ? 3.957 -7.690 -11.417 1.00 95.81 94 GLY A O 1
ATOM 752 N N . VAL A 1 95 ? 3.662 -9.846 -12.010 1.00 94.88 95 VAL A N 1
ATOM 753 C CA . VAL A 1 95 ? 5.025 -10.077 -12.502 1.00 94.88 95 VAL A CA 1
ATOM 754 C C . VAL A 1 95 ? 5.023 -10.009 -14.020 1.00 94.88 95 VAL A C 1
ATOM 756 O O . VAL A 1 95 ? 4.258 -10.707 -14.682 1.00 94.88 95 VAL A O 1
ATOM 759 N N . PHE A 1 96 ? 5.898 -9.171 -14.558 1.00 88.62 96 PHE A N 1
ATOM 760 C CA . PHE A 1 96 ? 6.101 -8.986 -15.986 1.00 88.62 96 PHE A CA 1
ATOM 761 C C . PHE A 1 96 ? 7.439 -9.604 -16.374 1.00 88.62 96 PHE A C 1
ATOM 763 O O . PHE A 1 96 ? 8.449 -9.383 -15.702 1.00 88.62 96 PHE A O 1
ATOM 770 N N . VAL A 1 97 ? 7.443 -10.374 -17.459 1.00 84.56 97 VAL A N 1
ATOM 771 C CA . VAL A 1 97 ? 8.655 -10.972 -18.019 1.00 84.56 97 VAL A CA 1
ATOM 772 C C . VAL A 1 97 ? 9.116 -10.096 -19.173 1.00 84.56 97 VAL A C 1
ATOM 774 O O . VAL A 1 97 ? 8.369 -9.854 -20.117 1.00 84.56 97 VAL A O 1
ATOM 777 N N . ASN A 1 98 ? 10.341 -9.585 -19.088 1.00 78.62 98 ASN A N 1
ATOM 778 C CA . ASN A 1 98 ? 10.975 -8.935 -20.226 1.00 78.62 98 ASN A CA 1
ATOM 779 C C . ASN A 1 98 ? 11.663 -10.005 -21.082 1.00 78.62 98 ASN A C 1
ATOM 781 O O . ASN A 1 98 ? 12.729 -10.493 -20.706 1.00 78.62 98 ASN A O 1
ATOM 785 N N . ASP A 1 99 ? 11.068 -10.351 -22.224 1.00 76.19 99 ASP A N 1
ATOM 786 C CA . ASP A 1 99 ? 11.537 -11.435 -23.103 1.00 76.19 99 ASP A CA 1
ATOM 787 C C . ASP A 1 99 ? 12.954 -11.217 -23.658 1.00 76.19 99 ASP A C 1
ATOM 789 O O . ASP A 1 99 ? 13.670 -12.179 -23.941 1.00 76.19 99 ASP A O 1
ATOM 793 N N . THR A 1 100 ? 13.399 -9.962 -23.756 1.00 79.19 100 THR A N 1
ATOM 794 C CA . THR A 1 100 ? 14.713 -9.604 -24.308 1.00 79.19 100 THR A CA 1
ATOM 795 C C . THR A 1 100 ? 15.853 -9.893 -23.331 1.00 79.19 100 THR A C 1
ATOM 797 O O . THR A 1 100 ? 16.918 -10.348 -23.741 1.00 79.19 100 THR A O 1
ATOM 800 N N . ILE A 1 101 ? 15.644 -9.635 -22.036 1.00 78.12 101 ILE A N 1
ATOM 801 C CA . ILE A 1 101 ? 16.672 -9.799 -20.986 1.00 78.12 101 ILE A CA 1
ATOM 802 C C . ILE A 1 101 ? 16.355 -10.924 -19.993 1.00 78.12 101 ILE A C 1
ATOM 804 O O . ILE A 1 101 ? 17.152 -11.185 -19.096 1.00 78.12 101 ILE A O 1
ATOM 808 N N . ARG A 1 102 ? 15.207 -11.597 -20.153 1.00 78.44 102 ARG A N 1
ATOM 809 C CA . ARG A 1 102 ? 14.682 -12.658 -19.275 1.00 78.44 102 ARG A CA 1
ATOM 810 C C . ARG A 1 102 ? 14.643 -12.261 -17.798 1.00 78.44 102 ARG A C 1
ATOM 812 O O . ARG A 1 102 ? 14.920 -13.073 -16.919 1.00 78.44 102 ARG A O 1
ATOM 819 N N . VAL A 1 103 ? 14.311 -10.999 -17.532 1.00 84.06 103 VAL A N 1
ATOM 820 C CA . VAL A 1 103 ? 14.160 -10.476 -16.170 1.00 84.06 103 VAL A CA 1
ATOM 821 C C . VAL A 1 103 ? 12.683 -10.402 -15.815 1.00 84.06 103 VAL A C 1
ATOM 823 O O . VAL A 1 103 ? 11.867 -9.896 -16.586 1.00 84.06 103 VAL A O 1
ATOM 826 N N . GLU A 1 104 ? 12.369 -10.890 -14.622 1.00 88.44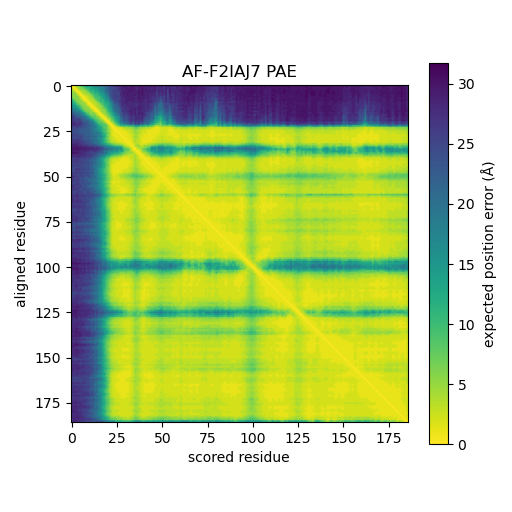 104 GLU A N 1
ATOM 827 C CA . GLU A 1 104 ? 11.038 -10.884 -14.025 1.00 88.44 104 GLU A CA 1
ATOM 828 C C . GLU A 1 104 ? 10.919 -9.719 -13.046 1.00 88.44 104 GLU A C 1
ATOM 830 O O . GLU A 1 104 ? 11.619 -9.675 -12.024 1.00 88.44 104 GLU A O 1
ATOM 835 N N . ILE A 1 105 ? 10.020 -8.785 -13.343 1.00 89.50 105 ILE A N 1
ATOM 836 C CA . ILE A 1 105 ? 9.844 -7.556 -12.569 1.00 89.50 105 ILE A CA 1
ATOM 837 C C . ILE A 1 105 ? 8.410 -7.492 -12.056 1.00 89.50 105 ILE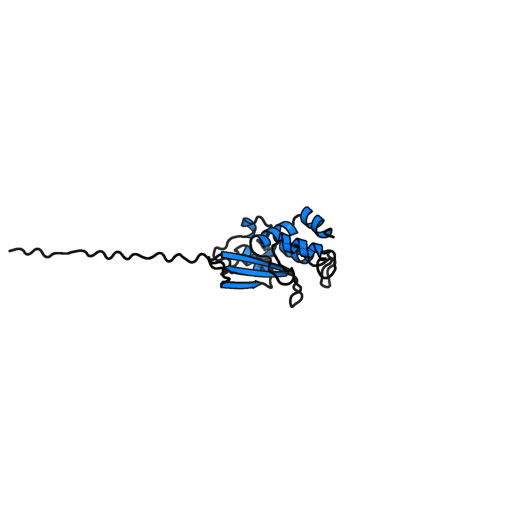 A C 1
ATOM 839 O O . ILE A 1 105 ? 7.450 -7.512 -12.824 1.00 89.50 105 ILE A O 1
ATOM 843 N N . GLY A 1 106 ? 8.270 -7.404 -10.740 1.00 93.38 106 GLY A N 1
ATOM 844 C CA . GLY A 1 106 ? 7.030 -7.090 -10.057 1.00 93.38 106 GLY A CA 1
ATOM 845 C C . GLY A 1 106 ? 6.689 -5.614 -10.227 1.00 93.38 106 GLY A C 1
ATOM 846 O O . GLY A 1 106 ? 7.471 -4.730 -9.868 1.00 93.38 106 GLY A O 1
ATOM 847 N N . TYR A 1 107 ? 5.496 -5.335 -10.742 1.00 94.38 107 TYR A N 1
ATOM 848 C CA . TYR A 1 107 ? 5.014 -3.977 -10.955 1.00 94.38 107 TYR A CA 1
ATOM 849 C C . TYR A 1 107 ? 3.554 -3.814 -10.521 1.00 94.38 107 TYR A C 1
ATOM 851 O O . TYR A 1 107 ? 2.727 -4.701 -10.724 1.00 94.38 107 TYR A O 1
ATOM 859 N N . CYS A 1 108 ? 3.245 -2.677 -9.891 1.00 96.44 108 CYS A N 1
ATOM 860 C CA . CYS A 1 108 ? 1.896 -2.292 -9.487 1.00 96.44 108 CYS A CA 1
ATOM 861 C C . CYS A 1 108 ? 1.809 -0.755 -9.341 1.00 96.44 108 CYS A C 1
ATOM 863 O O . CYS A 1 108 ? 2.369 -0.213 -8.381 1.00 96.44 108 CYS A O 1
ATOM 865 N N . PRO A 1 109 ? 1.092 -0.047 -10.240 1.00 95.31 109 PRO A N 1
ATOM 866 C CA . PRO A 1 109 ? 0.973 1.417 -10.208 1.00 95.31 109 PRO A CA 1
ATOM 867 C C . PRO A 1 109 ? 0.385 1.970 -8.903 1.00 95.31 109 PRO A C 1
ATOM 869 O O . PRO A 1 109 ? 0.777 3.038 -8.429 1.00 95.31 109 PRO A O 1
ATOM 872 N N . ALA A 1 110 ? -0.546 1.229 -8.298 1.00 97.31 110 ALA A N 1
ATOM 873 C CA . ALA A 1 110 ? -1.157 1.605 -7.031 1.00 97.31 110 ALA A CA 1
ATOM 874 C C . ALA A 1 110 ? -0.113 1.657 -5.901 1.00 97.31 110 ALA A C 1
ATOM 876 O O . ALA A 1 110 ? -0.046 2.644 -5.170 1.00 97.31 110 ALA A O 1
ATOM 877 N N . MET A 1 111 ? 0.775 0.655 -5.814 1.00 96.75 111 MET A N 1
ATOM 878 C CA . MET A 1 111 ? 1.846 0.625 -4.806 1.00 96.75 111 MET A CA 1
ATOM 879 C C . MET A 1 111 ? 2.836 1.778 -4.990 1.00 96.75 111 MET A C 1
ATOM 881 O O . MET A 1 111 ? 3.312 2.338 -4.003 1.00 96.75 111 MET A O 1
ATOM 885 N N . ASP A 1 112 ? 3.113 2.155 -6.242 1.00 93.88 112 ASP A N 1
ATOM 886 C CA . ASP A 1 112 ? 3.976 3.294 -6.582 1.00 93.88 112 ASP A CA 1
ATOM 887 C C . ASP A 1 112 ? 3.392 4.638 -6.155 1.00 93.88 112 ASP A C 1
ATOM 889 O O . ASP A 1 112 ? 4.139 5.593 -5.956 1.00 93.88 112 ASP A O 1
ATOM 893 N N . SER A 1 113 ? 2.074 4.711 -5.978 1.00 95.69 113 SER A N 1
ATOM 894 C CA . SER A 1 113 ? 1.370 5.946 -5.635 1.00 95.69 113 SER A CA 1
ATOM 895 C C . SER A 1 113 ? 1.095 6.093 -4.137 1.00 95.69 113 SER A C 1
ATOM 897 O O . SER A 1 113 ? 0.789 7.194 -3.690 1.00 95.69 113 SER A O 1
ATOM 899 N N . LEU A 1 114 ? 1.261 5.038 -3.328 1.00 96.44 114 LEU A N 1
ATOM 900 C CA . LEU A 1 114 ? 0.934 5.055 -1.891 1.00 96.44 114 LEU A CA 1
ATOM 901 C C . LEU A 1 114 ? 1.644 6.172 -1.108 1.00 96.44 114 LEU A C 1
ATOM 903 O O . LEU A 1 114 ? 1.067 6.740 -0.183 1.00 96.44 114 LEU A O 1
ATOM 907 N N . TRP A 1 115 ? 2.876 6.532 -1.481 1.00 94.50 115 TRP A N 1
ATOM 908 C CA . TRP A 1 115 ? 3.616 7.608 -0.811 1.00 94.50 115 TRP A CA 1
ATOM 909 C C . TRP A 1 115 ? 2.913 8.972 -0.918 1.00 94.50 115 TRP A C 1
ATOM 911 O O . TRP A 1 115 ? 3.045 9.801 -0.015 1.00 94.50 115 TRP A O 1
ATOM 921 N N . LYS A 1 116 ? 2.143 9.198 -1.992 1.00 96.75 116 LYS A N 1
ATOM 922 C CA . LYS A 1 116 ? 1.477 10.475 -2.288 1.00 96.75 116 LYS A CA 1
ATOM 923 C C . LYS A 1 116 ? 0.414 10.825 -1.259 1.00 96.75 116 LYS A C 1
ATOM 925 O O . LYS A 1 116 ? 0.139 11.998 -1.049 1.00 96.75 116 LYS A O 1
ATOM 930 N N . ILE A 1 117 ? -0.141 9.830 -0.571 1.00 97.25 117 ILE A N 1
ATOM 931 C CA . ILE A 1 117 ? -1.098 10.048 0.518 1.00 97.25 117 ILE A CA 1
ATOM 932 C C . ILE A 1 117 ? -0.469 10.887 1.631 1.00 97.25 117 ILE A C 1
ATOM 934 O O . ILE A 1 117 ? -1.140 11.741 2.202 1.00 97.25 117 ILE A O 1
ATOM 938 N N . ARG A 1 118 ? 0.816 10.659 1.929 1.00 95.56 118 ARG A N 1
ATOM 939 C CA . ARG A 1 118 ? 1.515 11.267 3.067 1.00 95.56 118 ARG A CA 1
ATOM 940 C C . ARG A 1 118 ? 2.125 12.630 2.757 1.00 95.56 118 ARG A C 1
ATOM 942 O O . ARG A 1 118 ? 2.184 13.477 3.643 1.00 95.56 118 ARG A O 1
ATOM 949 N N . PHE A 1 119 ? 2.614 12.825 1.539 1.00 95.19 119 PHE A N 1
ATOM 950 C CA . PHE A 1 119 ? 3.445 13.977 1.192 1.00 95.19 119 PHE A CA 1
ATOM 951 C C . PHE A 1 119 ? 2.801 14.832 0.103 1.00 95.19 119 PHE A C 1
ATOM 953 O O . PHE A 1 119 ? 2.101 14.304 -0.759 1.00 95.19 119 PHE A O 1
ATOM 960 N N . SER A 1 120 ? 3.009 16.151 0.160 1.00 95.50 120 SER A N 1
ATOM 961 C CA . SER A 1 120 ? 2.593 17.073 -0.908 1.00 95.50 120 SER A CA 1
ATOM 962 C C . SER A 1 120 ? 3.493 16.961 -2.134 1.00 95.50 120 SER A C 1
ATOM 964 O O . SER A 1 120 ? 3.047 17.194 -3.250 1.00 95.50 120 SER A O 1
ATOM 966 N N . ASP A 1 121 ? 4.743 16.550 -1.926 1.00 94.44 121 ASP A N 1
ATOM 967 C CA . ASP A 1 121 ? 5.792 16.441 -2.933 1.00 94.44 121 ASP A CA 1
ATOM 968 C C . ASP A 1 121 ? 6.680 15.241 -2.610 1.00 94.44 121 ASP A C 1
ATOM 970 O O . ASP A 1 121 ? 6.735 14.787 -1.462 1.00 94.44 121 ASP A O 1
ATOM 974 N N . TRP A 1 122 ? 7.386 14.718 -3.611 1.00 91.50 122 TRP A N 1
ATOM 975 C CA . TRP A 1 122 ? 8.302 13.598 -3.426 1.00 91.50 122 TRP A CA 1
ATOM 976 C C . TRP A 1 122 ? 9.291 13.878 -2.274 1.00 91.50 122 TRP A C 1
ATOM 978 O O . TRP A 1 122 ? 9.987 14.897 -2.290 1.00 91.50 122 TRP A O 1
ATOM 988 N N . PRO A 1 123 ? 9.377 12.996 -1.258 1.00 86.62 123 PRO A N 1
ATOM 989 C CA . PRO A 1 123 ? 10.065 13.310 -0.003 1.00 86.62 123 PRO A CA 1
ATOM 990 C C . PRO A 1 123 ? 11.597 13.217 -0.078 1.00 86.62 123 PRO A C 1
ATOM 992 O O . PRO A 1 123 ? 12.269 13.562 0.894 1.00 86.62 123 PRO A O 1
ATOM 995 N N . TYR A 1 124 ? 12.165 12.745 -1.193 1.00 84.75 124 TYR A N 1
ATOM 996 C CA . TYR A 1 124 ? 13.610 12.550 -1.359 1.00 84.75 124 TYR A CA 1
ATOM 997 C C . TYR A 1 124 ? 14.187 13.413 -2.480 1.00 84.75 124 TYR A C 1
ATOM 999 O O . TYR A 1 124 ? 13.476 13.941 -3.326 1.00 84.75 124 TYR A O 1
ATOM 1007 N N . LEU A 1 125 ? 15.509 13.558 -2.509 1.00 78.94 125 LEU A N 1
ATOM 1008 C CA . LEU A 1 125 ? 16.179 14.300 -3.575 1.00 78.94 125 LEU A CA 1
ATOM 1009 C C . LEU A 1 125 ? 16.071 13.563 -4.921 1.00 78.94 125 LEU A C 1
ATOM 1011 O O . LEU A 1 125 ? 15.995 12.335 -4.973 1.00 78.94 125 LEU A O 1
ATOM 1015 N N . GLY A 1 126 ? 16.108 14.324 -6.016 1.00 78.69 126 GLY A N 1
ATOM 1016 C CA . GLY A 1 126 ? 16.269 13.780 -7.369 1.00 78.69 126 GLY A CA 1
ATOM 1017 C C . GLY A 1 126 ? 14.979 13.495 -8.139 1.00 78.69 126 GLY A C 1
ATOM 1018 O O . GLY A 1 126 ? 15.062 13.043 -9.278 1.00 78.69 126 GLY A O 1
ATOM 1019 N N . LYS A 1 127 ? 13.799 13.784 -7.576 1.00 84.12 127 LYS A N 1
ATOM 1020 C CA . LYS A 1 127 ? 12.540 13.800 -8.335 1.00 84.12 127 LYS A CA 1
ATOM 1021 C C . LYS A 1 127 ? 11.703 15.021 -7.981 1.00 84.12 127 LYS A C 1
ATOM 1023 O O . LYS A 1 127 ? 11.657 15.422 -6.824 1.00 84.12 127 LYS A O 1
ATOM 1028 N N . ASN A 1 128 ? 11.032 15.569 -8.989 1.00 87.50 128 ASN A N 1
ATOM 1029 C CA . ASN A 1 128 ? 10.023 16.607 -8.836 1.00 87.50 128 ASN A CA 1
ATOM 1030 C C . ASN A 1 128 ? 8.665 16.001 -9.202 1.00 87.50 128 ASN A C 1
ATOM 1032 O O . ASN A 1 128 ? 8.264 16.011 -10.364 1.00 87.50 128 ASN A O 1
ATOM 1036 N N . GLU A 1 129 ? 8.023 15.372 -8.223 1.00 93.62 129 GLU A N 1
ATOM 1037 C CA . GLU A 1 129 ? 6.726 14.721 -8.393 1.00 93.62 129 GLU A CA 1
ATOM 1038 C C . GLU A 1 129 ? 5.778 15.192 -7.292 1.00 93.62 129 GLU A C 1
ATOM 1040 O O . GLU A 1 129 ? 6.138 15.166 -6.115 1.00 93.62 129 GLU A O 1
ATOM 1045 N N . ALA A 1 130 ? 4.570 15.604 -7.678 1.00 95.31 130 ALA A N 1
ATOM 1046 C CA . ALA A 1 130 ? 3.541 16.035 -6.743 1.00 95.31 130 ALA A CA 1
ATOM 1047 C C . ALA A 1 130 ? 2.856 14.830 -6.080 1.00 95.31 130 ALA A C 1
ATOM 1049 O O . ALA A 1 130 ? 2.468 13.854 -6.737 1.00 95.31 130 ALA A O 1
ATOM 1050 N N . GLY A 1 131 ? 2.681 14.931 -4.770 1.00 96.56 131 GLY A N 1
ATOM 1051 C CA . GLY A 1 131 ? 1.833 14.064 -3.973 1.00 96.56 131 GLY A CA 1
ATOM 1052 C C . GLY A 1 131 ? 0.434 14.654 -3.773 1.00 96.56 131 GLY A C 1
ATOM 1053 O O . GLY A 1 131 ? -0.027 15.495 -4.549 1.00 96.56 131 GLY A O 1
ATOM 1054 N N . TRP A 1 132 ? -0.290 14.139 -2.783 1.00 97.62 132 TRP A N 1
ATOM 1055 C CA . TRP A 1 132 ? -1.714 14.423 -2.564 1.00 97.62 132 TRP A CA 1
ATOM 1056 C C . TRP A 1 132 ? -2.029 14.942 -1.157 1.00 97.62 132 TRP A C 1
ATOM 1058 O O . TRP A 1 132 ? -3.150 15.382 -0.906 1.00 97.62 132 TRP A O 1
ATOM 1068 N N . SER A 1 133 ? -1.066 14.895 -0.236 1.00 96.75 133 SER A N 1
ATOM 1069 C CA . SER A 1 133 ? -1.209 15.531 1.075 1.00 96.75 133 SER A CA 1
ATOM 1070 C C . SER A 1 133 ? -1.197 17.054 0.945 1.00 96.75 133 SER A C 1
ATOM 1072 O O . SER A 1 133 ? -0.455 17.609 0.134 1.00 96.75 133 SER A O 1
ATOM 1074 N N . LEU A 1 134 ? -1.972 17.731 1.792 1.00 95.69 134 LEU A N 1
ATOM 1075 C CA . LEU A 1 134 ? -1.983 19.193 1.870 1.00 95.69 134 LEU A CA 1
ATOM 1076 C C . LEU A 1 134 ? -0.756 19.774 2.580 1.00 95.69 134 LEU A C 1
ATOM 1078 O O . LEU A 1 134 ? -0.412 20.927 2.334 1.00 95.69 134 LEU A O 1
ATOM 1082 N N . ASN A 1 135 ? -0.070 18.996 3.428 1.00 93.94 135 ASN A N 1
ATOM 1083 C CA . ASN A 1 135 ? 1.195 19.429 4.021 1.00 93.94 135 ASN A CA 1
ATOM 1084 C C . ASN A 1 135 ? 2.378 18.596 3.531 1.00 93.94 135 ASN A C 1
ATOM 1086 O O . ASN A 1 135 ? 2.265 17.431 3.140 1.00 93.94 135 ASN A O 1
ATOM 1090 N N . ARG A 1 136 ? 3.559 19.203 3.664 1.00 90.31 136 ARG A N 1
ATOM 1091 C CA . ARG A 1 136 ? 4.817 18.663 3.155 1.00 90.31 136 ARG A CA 1
ATOM 1092 C C . ARG A 1 136 ? 5.247 17.340 3.769 1.00 90.31 136 ARG A C 1
ATOM 1094 O O . ARG A 1 136 ? 5.861 16.557 3.065 1.00 90.31 136 ARG A O 1
ATOM 1101 N N . MET A 1 137 ? 5.000 17.105 5.057 1.00 87.69 137 MET A N 1
ATOM 1102 C CA . MET A 1 137 ? 5.569 15.951 5.783 1.00 87.69 137 MET A CA 1
ATOM 1103 C C . MET A 1 137 ? 4.546 14.883 6.182 1.00 87.69 137 MET A C 1
ATOM 1105 O O . MET A 1 137 ? 4.925 13.734 6.419 1.00 87.69 137 MET A O 1
ATOM 1109 N N . ARG A 1 138 ? 3.277 15.272 6.304 1.00 91.81 138 ARG A N 1
ATOM 1110 C CA . ARG A 1 138 ? 2.161 14.418 6.717 1.00 91.81 138 ARG A CA 1
ATOM 1111 C C . ARG A 1 138 ? 0.833 15.039 6.264 1.00 91.81 138 ARG A C 1
ATOM 1113 O O . ARG A 1 138 ? 0.825 16.249 6.033 1.00 91.81 138 ARG A O 1
ATOM 1120 N N . PRO A 1 139 ? -0.272 14.283 6.190 1.00 96.06 139 PRO A N 1
ATOM 1121 C CA . PRO A 1 139 ? -1.585 14.848 5.885 1.00 96.06 139 PRO A CA 1
ATOM 1122 C C . PRO A 1 139 ? -2.017 15.916 6.903 1.00 96.06 139 PRO A C 1
ATOM 1124 O O . PRO A 1 139 ? -1.498 15.982 8.020 1.00 96.06 139 PRO A O 1
ATOM 1127 N N . ASN A 1 140 ? -2.942 16.802 6.527 1.00 96.19 140 ASN A N 1
ATOM 1128 C CA . ASN A 1 140 ? -3.577 17.682 7.517 1.00 96.19 140 ASN A CA 1
ATOM 1129 C C . ASN A 1 140 ? -4.526 16.873 8.428 1.00 96.19 140 ASN A C 1
ATOM 1131 O O . ASN A 1 140 ? -4.818 15.710 8.157 1.00 96.19 140 ASN A O 1
ATOM 1135 N N . LEU A 1 141 ? -5.029 17.492 9.502 1.00 96.75 141 LEU A N 1
ATOM 1136 C CA . LEU A 1 141 ? -5.863 16.791 10.487 1.00 96.75 141 LEU A CA 1
ATOM 1137 C C . LEU A 1 141 ? -7.093 16.120 9.852 1.00 96.75 141 LEU A C 1
ATOM 1139 O O . LEU A 1 141 ? 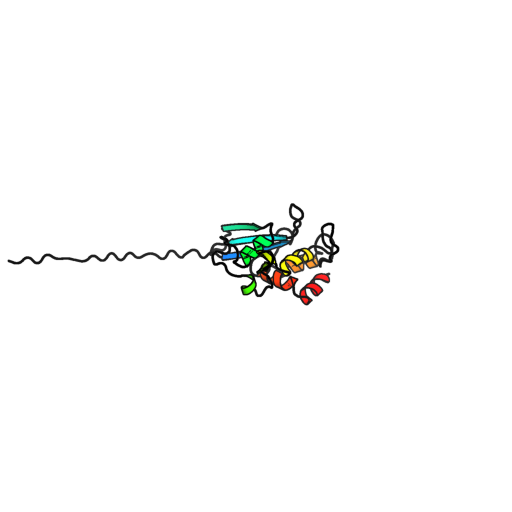-7.388 14.970 10.153 1.00 96.75 141 LEU A O 1
ATOM 1143 N N . LYS A 1 142 ? -7.771 16.797 8.920 1.00 98.00 142 LYS A N 1
ATOM 1144 C CA . LYS A 1 142 ? -8.965 16.250 8.266 1.00 98.00 142 LYS A CA 1
ATOM 1145 C C . LYS A 1 142 ? -8.649 15.121 7.287 1.00 98.00 142 LYS A C 1
ATOM 1147 O O . LYS A 1 142 ? -9.426 14.177 7.181 1.00 98.00 142 LYS A O 1
ATOM 1152 N N . GLN A 1 143 ? -7.511 15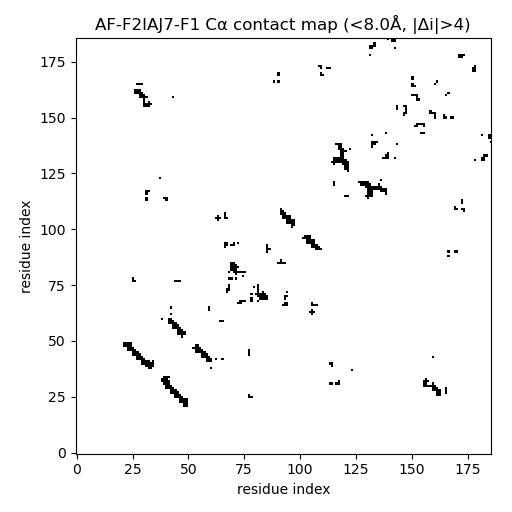.173 6.596 1.00 97.88 143 GLN A N 1
ATOM 1153 C CA . GLN A 1 143 ? -7.018 14.051 5.800 1.00 97.88 143 GLN A CA 1
ATOM 1154 C C . GLN A 1 143 ? -6.658 12.863 6.705 1.00 97.88 143 GLN A C 1
ATOM 1156 O O . GLN A 1 143 ? -7.030 11.739 6.382 1.00 97.88 143 GLN A O 1
ATOM 1161 N N . GLU A 1 144 ? -6.003 13.085 7.851 1.00 97.06 144 GLU A N 1
ATOM 1162 C CA . GLU A 1 144 ? -5.717 12.022 8.831 1.00 97.06 144 GLU A CA 1
ATOM 1163 C C . GLU A 1 144 ? -7.017 11.374 9.346 1.00 97.06 144 GLU A C 1
ATOM 1165 O O . GLU A 1 144 ? -7.144 10.149 9.306 1.00 97.06 144 GLU A O 1
ATOM 1170 N N . GLU A 1 145 ? -8.014 12.175 9.736 1.00 97.81 145 GLU A N 1
ATOM 1171 C CA . GLU A 1 145 ? -9.343 11.702 10.157 1.00 97.81 145 GLU A CA 1
ATOM 1172 C C . GLU A 1 145 ? -10.066 10.931 9.045 1.00 97.81 145 GLU A C 1
ATOM 1174 O O . GLU A 1 145 ? -10.651 9.872 9.284 1.00 97.81 145 GLU A O 1
ATOM 1179 N N . TYR A 1 146 ? -10.010 11.428 7.808 1.00 98.25 146 TYR A N 1
ATOM 1180 C CA . TYR A 1 146 ? -10.589 10.751 6.652 1.00 98.25 146 TYR A CA 1
ATOM 1181 C C . TYR A 1 146 ? -9.966 9.369 6.434 1.00 98.25 146 TYR A C 1
ATOM 1183 O O . TYR A 1 146 ? -10.693 8.388 6.265 1.00 98.25 146 TYR A O 1
ATOM 1191 N N . LEU A 1 147 ? -8.633 9.275 6.458 1.00 98.19 147 LEU A N 1
ATOM 1192 C CA . LEU A 1 147 ? -7.913 8.010 6.293 1.00 98.19 147 LEU A CA 1
ATOM 1193 C C . LEU A 1 147 ? -8.239 7.037 7.431 1.00 98.19 147 LEU A C 1
ATOM 1195 O O . LEU A 1 147 ? -8.520 5.866 7.164 1.00 98.19 147 LEU A O 1
ATOM 1199 N N . ALA A 1 148 ? -8.251 7.530 8.673 1.00 97.81 148 ALA A N 1
ATOM 1200 C CA . ALA A 1 148 ? -8.596 6.754 9.860 1.00 97.81 148 ALA A CA 1
ATOM 1201 C C . ALA A 1 148 ? -9.983 6.114 9.730 1.00 97.81 148 ALA A C 1
ATOM 1203 O O . ALA A 1 148 ? -10.125 4.894 9.841 1.00 97.81 148 ALA A O 1
ATOM 1204 N N . ASN A 1 149 ? -10.986 6.917 9.374 1.00 97.88 149 ASN A N 1
ATOM 1205 C CA . ASN A 1 149 ? -12.362 6.457 9.207 1.00 97.88 149 ASN A CA 1
ATOM 1206 C C . ASN A 1 149 ? -12.534 5.533 7.991 1.00 97.88 149 ASN A C 1
ATOM 1208 O O . ASN A 1 149 ? -13.220 4.514 8.068 1.00 97.88 149 ASN A O 1
ATOM 1212 N N . ARG A 1 150 ? -11.915 5.860 6.848 1.00 98.06 150 ARG A N 1
ATOM 1213 C CA . ARG A 1 150 ? -12.107 5.114 5.594 1.00 98.06 150 ARG A CA 1
ATOM 1214 C C . ARG A 1 150 ? -11.470 3.728 5.611 1.00 98.06 150 ARG A C 1
ATOM 1216 O O . ARG A 1 150 ? -12.038 2.813 5.001 1.00 98.06 150 ARG A O 1
ATOM 1223 N N . TYR A 1 151 ? -10.303 3.604 6.243 1.00 98.25 151 TYR A N 1
ATOM 1224 C CA . TYR A 1 151 ? -9.477 2.393 6.241 1.00 98.25 151 TYR A CA 1
ATOM 1225 C C . TYR A 1 151 ? -9.383 1.719 7.615 1.00 98.25 151 TYR A C 1
ATOM 1227 O O . TYR A 1 151 ? -8.637 0.752 7.764 1.00 98.25 151 TYR A O 1
ATOM 1235 N N . ASN A 1 152 ? -10.164 2.193 8.592 1.00 97.06 152 ASN A N 1
ATOM 1236 C CA . ASN A 1 152 ? -10.229 1.664 9.953 1.00 97.06 152 ASN A CA 1
ATOM 1237 C C . ASN A 1 152 ? -8.843 1.542 10.611 1.00 97.06 152 ASN A C 1
ATOM 1239 O O . ASN A 1 152 ? -8.472 0.489 11.132 1.00 97.06 152 ASN A O 1
ATOM 1243 N N . ILE A 1 153 ? -8.073 2.626 10.546 1.00 97.31 153 ILE A N 1
ATOM 1244 C CA . ILE A 1 153 ? -6.787 2.773 11.236 1.00 97.31 153 ILE A CA 1
ATOM 1245 C C . ILE A 1 153 ? -6.900 3.875 12.284 1.00 97.31 153 ILE A C 1
ATOM 1247 O O . ILE A 1 153 ? -7.741 4.762 12.168 1.00 97.31 153 ILE A O 1
ATOM 1251 N N . LYS A 1 154 ? -6.053 3.844 13.310 1.00 96.19 154 LYS A N 1
ATOM 1252 C CA . LYS A 1 154 ? -5.967 4.923 14.299 1.00 96.19 154 LYS A CA 1
ATOM 1253 C C . LYS A 1 154 ? -5.046 6.022 13.798 1.00 96.19 154 LYS A C 1
ATOM 1255 O O . LYS A 1 154 ? -5.375 7.195 13.926 1.00 96.19 154 LYS A O 1
ATOM 1260 N N . GLN A 1 155 ? -3.882 5.643 13.271 1.00 94.12 155 GLN A N 1
ATOM 1261 C CA . GLN A 1 155 ? -2.847 6.579 12.836 1.00 94.12 155 GLN A CA 1
ATOM 1262 C C . GLN A 1 155 ? -2.066 6.020 11.644 1.00 94.12 155 GLN A C 1
ATOM 1264 O O . GLN A 1 155 ? -1.565 4.896 11.685 1.00 94.12 155 GLN A O 1
ATOM 1269 N N . LEU A 1 156 ? -1.903 6.849 10.609 1.00 94.38 156 LEU A N 1
ATOM 1270 C CA . LEU A 1 156 ? -1.216 6.492 9.361 1.00 94.38 156 LEU A CA 1
ATOM 1271 C C . LEU A 1 156 ? 0.227 5.997 9.583 1.00 94.38 156 LEU A C 1
ATOM 1273 O O . LEU A 1 156 ? 0.689 5.084 8.900 1.00 94.38 156 LEU A O 1
ATOM 1277 N N . ASP A 1 157 ? 0.926 6.588 10.552 1.00 90.94 157 ASP A N 1
ATOM 1278 C CA . ASP A 1 157 ? 2.354 6.360 10.800 1.00 90.94 157 ASP A CA 1
ATOM 1279 C C . ASP A 1 157 ? 2.645 5.011 11.464 1.00 90.94 157 ASP A C 1
ATOM 1281 O O . ASP A 1 157 ? 3.749 4.479 11.326 1.00 90.94 157 ASP A O 1
ATOM 1285 N N . PHE A 1 158 ? 1.674 4.459 12.191 1.00 92.00 158 PHE A N 1
ATOM 1286 C CA . PHE A 1 158 ? 1.889 3.298 13.054 1.00 92.00 158 PHE A CA 1
ATOM 1287 C C . PHE A 1 158 ? 1.137 2.062 12.582 1.00 92.00 158 PHE A C 1
ATOM 1289 O O . PHE A 1 158 ? 1.679 0.958 12.681 1.00 92.00 158 PHE A O 1
ATOM 1296 N N . ASP A 1 159 ? -0.058 2.241 12.026 1.00 95.94 159 ASP A N 1
ATOM 1297 C CA . ASP A 1 159 ? -0.939 1.132 11.698 1.00 95.94 159 ASP A CA 1
ATOM 1298 C C . ASP A 1 159 ? -0.704 0.602 10.284 1.00 95.94 159 ASP A C 1
ATOM 1300 O O . ASP A 1 159 ? -0.498 1.347 9.324 1.00 95.94 159 ASP A O 1
ATOM 1304 N N . TYR A 1 160 ? -0.785 -0.719 10.144 1.00 96.75 160 TYR A N 1
ATOM 1305 C CA . TYR A 1 160 ? -0.894 -1.341 8.832 1.00 96.75 160 TYR A CA 1
ATOM 1306 C C . TYR A 1 160 ? -2.347 -1.297 8.366 1.00 96.75 160 TYR A C 1
ATOM 1308 O O . TYR A 1 160 ? -3.249 -1.756 9.067 1.00 96.75 160 TYR A O 1
ATOM 1316 N N . ILE A 1 161 ? -2.557 -0.824 7.143 1.00 98.19 161 ILE A N 1
ATOM 1317 C CA . ILE A 1 161 ? -3.810 -0.999 6.417 1.00 98.19 161 ILE A CA 1
ATOM 1318 C C . ILE A 1 161 ? -3.741 -2.394 5.789 1.00 98.19 161 ILE A C 1
ATOM 1320 O O . ILE A 1 161 ? -2.911 -2.626 4.908 1.00 98.19 161 ILE A O 1
ATOM 1324 N N . VAL A 1 162 ? -4.555 -3.331 6.282 1.00 97.69 162 VAL A N 1
ATOM 1325 C CA . VAL A 1 162 ? -4.497 -4.761 5.924 1.00 97.69 162 VAL A CA 1
ATOM 1326 C C . VAL A 1 162 ? -5.805 -5.265 5.314 1.00 97.69 162 VAL A C 1
ATOM 1328 O O . VAL A 1 162 ? -6.866 -4.65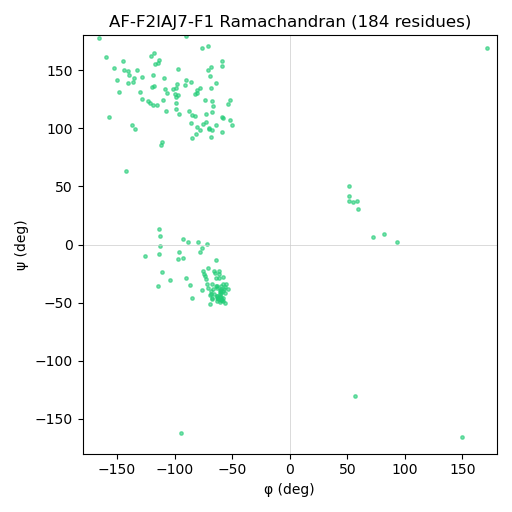9 5.481 1.00 97.69 162 VAL A O 1
ATOM 1331 N N . ASP A 1 163 ? -5.720 -6.413 4.646 1.00 96.50 163 ASP A N 1
ATOM 1332 C CA . ASP A 1 163 ? -6.857 -7.208 4.173 1.00 96.50 163 ASP A CA 1
ATOM 1333 C C . ASP A 1 163 ? -7.804 -6.405 3.262 1.00 96.50 163 ASP A C 1
ATOM 1335 O O . ASP A 1 163 ? -7.347 -5.727 2.342 1.00 96.50 163 ASP A O 1
ATOM 1339 N N . THR A 1 164 ? -9.118 -6.425 3.504 1.00 97.25 164 THR A N 1
ATOM 1340 C CA . THR A 1 164 ? -10.102 -5.682 2.705 1.00 97.25 164 THR A CA 1
ATOM 1341 C C . THR A 1 164 ? -9.770 -4.192 2.586 1.00 97.25 164 THR A C 1
ATOM 1343 O O . THR A 1 164 ? -9.936 -3.609 1.516 1.00 97.25 164 THR A O 1
ATOM 1346 N N . ASN A 1 165 ? -9.265 -3.563 3.653 1.00 98.44 165 ASN A N 1
ATOM 1347 C CA . ASN A 1 165 ? -8.918 -2.141 3.616 1.00 98.44 165 ASN A CA 1
ATOM 1348 C C . ASN A 1 165 ? -7.655 -1.876 2.800 1.00 98.44 165 ASN A C 1
ATOM 1350 O O . ASN A 1 165 ? -7.551 -0.818 2.185 1.00 98.44 165 ASN A O 1
ATOM 1354 N N . PHE A 1 166 ? -6.725 -2.833 2.750 1.00 98.50 166 PHE A N 1
ATOM 1355 C CA . PHE A 1 166 ? -5.568 -2.743 1.867 1.00 98.50 166 PHE A CA 1
ATOM 1356 C C . PHE A 1 166 ? -6.010 -2.738 0.406 1.00 98.50 166 PHE A C 1
ATOM 1358 O O . PHE A 1 166 ? -5.629 -1.852 -0.349 1.00 98.50 166 PHE A O 1
ATOM 1365 N N . TRP A 1 167 ? -6.881 -3.663 0.012 1.00 98.12 167 TRP A N 1
ATOM 1366 C CA . TRP A 1 167 ? -7.363 -3.733 -1.368 1.00 98.12 167 TRP A CA 1
ATOM 1367 C C . TRP A 1 167 ? -8.218 -2.535 -1.767 1.00 98.12 167 TRP A C 1
ATOM 1369 O O . TRP A 1 167 ? -8.064 -2.004 -2.866 1.00 98.12 167 TRP A O 1
ATOM 1379 N N . LYS A 1 168 ? -9.048 -2.048 -0.842 1.00 98.38 168 LYS A N 1
ATOM 1380 C CA . LYS A 1 168 ? -9.784 -0.793 -1.004 1.00 98.38 168 LYS A CA 1
ATOM 1381 C C . LYS A 1 168 ? -8.838 0.386 -1.241 1.00 98.38 168 LYS A C 1
ATOM 1383 O O . LYS A 1 168 ? -9.029 1.125 -2.198 1.00 98.38 168 LYS A O 1
ATOM 1388 N N . LEU A 1 169 ? -7.791 0.519 -0.425 1.00 98.56 169 LEU A N 1
ATOM 1389 C CA . LEU A 1 169 ? -6.764 1.544 -0.602 1.00 98.56 169 LEU A CA 1
ATOM 1390 C C . LEU A 1 169 ? -6.095 1.437 -1.976 1.00 98.56 169 LEU A C 1
ATOM 1392 O O . LEU A 1 169 ? -5.937 2.443 -2.656 1.00 98.56 169 LEU A O 1
ATOM 1396 N N . MET A 1 170 ? -5.726 0.226 -2.397 1.00 98.31 170 MET A N 1
ATOM 1397 C CA . MET A 1 170 ? -5.090 -0.017 -3.695 1.00 98.31 170 MET A CA 1
ATOM 1398 C C . MET A 1 170 ? -5.968 0.414 -4.875 1.00 98.31 170 MET A C 1
ATOM 1400 O O . MET A 1 170 ? -5.441 0.913 -5.866 1.00 98.31 170 MET A O 1
ATOM 1404 N N . TYR A 1 171 ? -7.286 0.249 -4.762 1.00 97.88 171 TYR A N 1
ATOM 1405 C CA . TYR A 1 171 ? -8.238 0.767 -5.741 1.00 97.88 171 TYR A CA 1
ATOM 1406 C C . TYR A 1 171 ? -8.302 2.300 -5.698 1.00 97.88 171 TYR A C 1
ATOM 1408 O O . TYR A 1 171 ? -8.111 2.966 -6.715 1.00 97.88 171 TYR A O 1
ATOM 1416 N N . ASP A 1 172 ? -8.492 2.859 -4.504 1.00 98.25 172 ASP A N 1
ATOM 1417 C CA . ASP A 1 172 ? -8.681 4.293 -4.275 1.00 98.25 172 ASP A CA 1
ATOM 1418 C C . ASP A 1 172 ? -7.507 5.136 -4.794 1.00 98.25 172 ASP A C 1
ATOM 1420 O O . ASP A 1 172 ? -7.708 6.165 -5.435 1.00 98.25 172 ASP A O 1
ATOM 1424 N N . VAL A 1 173 ? -6.268 4.672 -4.614 1.00 97.75 173 VAL A N 1
ATOM 1425 C CA . VAL A 1 173 ? -5.071 5.379 -5.110 1.00 97.75 173 VAL A CA 1
ATOM 1426 C C . VAL A 1 173 ? -4.893 5.325 -6.631 1.00 97.75 173 VAL A C 1
ATOM 1428 O O . VAL A 1 173 ? -3.920 5.865 -7.15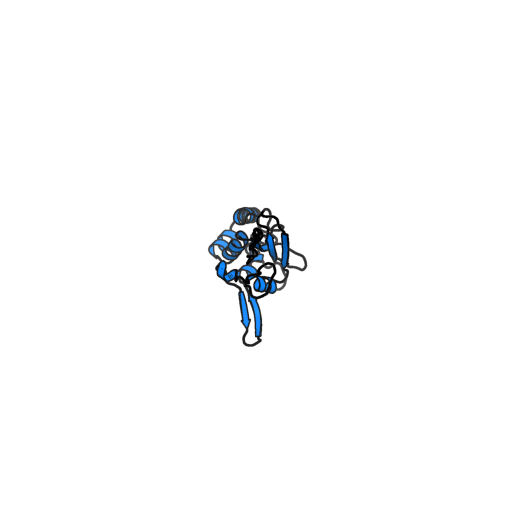5 1.00 97.75 173 VAL A O 1
ATOM 1431 N N . THR A 1 174 ? -5.805 4.674 -7.350 1.00 96.56 174 THR A N 1
ATOM 1432 C CA . THR A 1 174 ? -5.865 4.683 -8.820 1.00 96.56 174 THR A CA 1
ATOM 1433 C C . THR A 1 174 ? -7.113 5.378 -9.361 1.00 96.56 174 THR A C 1
ATOM 1435 O O . THR A 1 174 ? -7.192 5.631 -10.561 1.00 96.56 174 THR A O 1
ATOM 1438 N N . ASP A 1 175 ? -8.061 5.727 -8.490 1.00 97.50 175 ASP A N 1
ATOM 1439 C CA . ASP A 1 175 ? -9.302 6.407 -8.842 1.00 97.50 175 ASP A CA 1
ATOM 1440 C C . ASP A 1 175 ? -9.086 7.928 -8.841 1.00 97.50 175 ASP A C 1
ATOM 1442 O O . ASP A 1 175 ? -8.834 8.545 -7.802 1.00 97.50 175 ASP A O 1
ATOM 1446 N N . SER A 1 176 ? -9.209 8.557 -10.014 1.00 97.31 176 SER A N 1
ATOM 1447 C CA . SER A 1 176 ? -9.055 10.008 -10.169 1.00 97.31 176 SER A CA 1
ATOM 1448 C C . SER A 1 176 ? -10.015 10.801 -9.289 1.00 97.31 176 SER A C 1
ATOM 1450 O O . SER A 1 176 ? -9.612 11.807 -8.710 1.00 97.31 176 SER A O 1
ATOM 1452 N N . THR A 1 177 ? -11.258 10.340 -9.133 1.00 98.12 177 THR A N 1
ATOM 1453 C CA . THR A 1 177 ? -12.258 11.020 -8.306 1.00 98.12 177 THR A CA 1
ATOM 1454 C C . THR A 1 177 ? -11.885 10.933 -6.832 1.00 98.12 177 THR A C 1
ATOM 1456 O O . THR A 1 177 ? -12.012 11.918 -6.102 1.00 98.12 177 THR A O 1
ATOM 1459 N N . TRP A 1 178 ? -11.382 9.785 -6.372 1.00 98.25 178 TRP A N 1
ATOM 1460 C CA . TRP A 1 178 ? -10.871 9.666 -5.006 1.00 98.25 178 TRP A CA 1
ATOM 1461 C C . TRP A 1 178 ? -9.676 10.597 -4.773 1.00 98.25 178 TRP A C 1
ATOM 1463 O O . TRP A 1 178 ? -9.658 11.338 -3.788 1.00 98.25 178 TRP A O 1
ATOM 1473 N N . ILE A 1 179 ? -8.713 10.599 -5.699 1.00 98.31 179 ILE A N 1
ATOM 1474 C CA . ILE A 1 179 ? -7.492 11.411 -5.618 1.00 98.31 179 ILE A CA 1
ATOM 1475 C C . ILE A 1 179 ? -7.829 12.903 -5.559 1.00 98.31 179 ILE A C 1
ATOM 1477 O O . ILE A 1 179 ? -7.274 13.626 -4.730 1.00 98.31 179 ILE A O 1
ATOM 1481 N N . GLU A 1 180 ? -8.720 13.373 -6.430 1.00 97.50 180 GLU A N 1
ATOM 1482 C CA . GLU A 1 180 ? -9.159 14.769 -6.457 1.00 97.50 180 GLU A CA 1
ATOM 1483 C C . GLU A 1 180 ? -9.820 15.156 -5.140 1.00 97.50 180 GLU A C 1
ATOM 1485 O O . GLU A 1 180 ? -9.400 16.124 -4.514 1.00 97.50 180 GLU A O 1
ATOM 1490 N N . ASN A 1 181 ? -10.769 14.354 -4.659 1.00 98.06 181 ASN A N 1
ATOM 1491 C CA . ASN A 1 181 ? -11.434 14.628 -3.390 1.00 98.06 181 ASN A CA 1
ATOM 1492 C C . ASN A 1 181 ? -10.442 14.669 -2.223 1.00 98.06 181 ASN A C 1
ATOM 1494 O O . ASN A 1 181 ? -10.485 15.600 -1.423 1.00 98.06 181 ASN A O 1
ATOM 1498 N N . TYR A 1 182 ? -9.518 13.705 -2.146 1.00 98.31 182 TYR A N 1
ATOM 1499 C CA . TYR A 1 182 ? -8.534 13.620 -1.065 1.00 98.31 182 TYR A CA 1
ATOM 1500 C C . TYR A 1 182 ? -7.635 14.862 -0.978 1.00 98.31 182 TYR A C 1
ATOM 1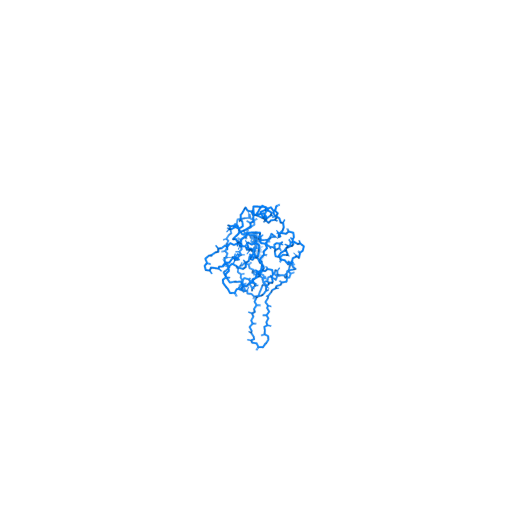502 O O . TYR A 1 182 ? -7.365 15.350 0.122 1.00 98.31 182 TYR A O 1
ATOM 1510 N N . LYS A 1 183 ? -7.212 15.409 -2.125 1.00 97.50 183 LYS A N 1
ATOM 1511 C CA . LYS A 1 183 ? -6.365 16.614 -2.199 1.00 97.50 183 LYS A CA 1
ATOM 1512 C C . LYS A 1 183 ? -7.014 17.864 -1.608 1.00 97.50 183 LYS A C 1
ATOM 1514 O O . LYS A 1 183 ? -6.292 18.785 -1.245 1.00 97.50 183 LYS A O 1
ATOM 1519 N N . PHE A 1 184 ? -8.341 17.909 -1.515 1.00 96.25 184 PHE A N 1
ATOM 1520 C CA . PHE A 1 184 ? -9.087 19.092 -1.075 1.00 96.25 184 PHE A CA 1
ATOM 1521 C C . PHE A 1 184 ? -9.820 18.898 0.259 1.00 96.25 184 PHE A C 1
ATOM 1523 O O . PHE A 1 184 ? -10.647 19.730 0.631 1.00 96.25 184 PHE A O 1
ATOM 1530 N N . ILE A 1 185 ? -9.507 17.838 1.013 1.00 94.75 185 ILE A N 1
ATOM 1531 C CA . ILE A 1 185 ? -10.042 17.635 2.366 1.00 94.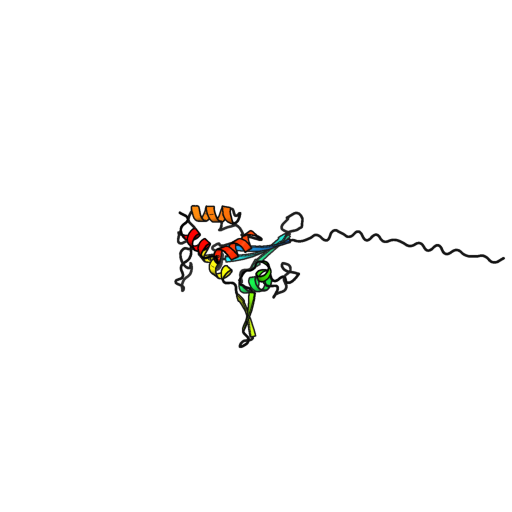75 185 ILE A CA 1
ATOM 1532 C C . ILE A 1 185 ? -9.422 18.674 3.316 1.00 94.75 185 ILE A C 1
ATOM 1534 O O . ILE A 1 185 ? -8.294 18.517 3.784 1.00 94.75 185 ILE A O 1
ATOM 1538 N N . ASN A 1 186 ? -10.164 19.743 3.610 1.00 83.69 186 ASN A N 1
ATOM 1539 C CA . ASN A 1 186 ? -9.743 20.846 4.481 1.00 83.69 186 ASN A CA 1
ATOM 1540 C C . ASN A 1 186 ? -10.849 21.328 5.403 1.00 83.69 186 ASN A C 1
ATOM 1542 O O . ASN A 1 186 ? -12.022 20.915 5.260 1.00 83.69 186 ASN A O 1
#

Nearest PDB structures (foldseek):
  6blq-assembly1_B  TM=2.382E-01  e=2.099E+00  Mus musculus
  8iyj-assembly1_T  TM=2.355E-01  e=2.099E+00  Mus musculus
  7kts-assembly1_C  TM=4.092E-01  e=9.962E+00  Homo sapiens
  8otz-assembly1_Aa  TM=2.415E-01  e=7.384E+00  Bos taurus